Protein AF-A0A917Q6F0-F1 (afdb_monomer)

Mean predicted aligned error: 15.46 Å

Radius of gyration: 29.96 Å; Cα contacts (8 Å, |Δi|>4): 347; chains: 1; bounding box: 87×77×49 Å

Sequence (220 aa):
MAKLPSEWKVYQRKRGLNGLASRVWAAGRASGRSVLPFAVVGVLIGVGAVSFIDLISAKSPPFSPSLWFCEDRTHLGLVGKAAVIDGDTIRLCGLDTSVRLYGIDAPESGQPCRNAAGRSYRCGSEATATLSDLIGRTGRVSCERKDVDRYGRIVAVCRAGGLDINAEMVRQGWAVEYRRYSDGRYRDEEAAARDERRGLWAGSFVAPWDHRRGEVNVYR

Structure (mmCIF, N/CA/C/O backbone):
data_AF-A0A917Q6F0-F1
#
_entry.id   AF-A0A917Q6F0-F1
#
loop_
_atom_site.group_PDB
_atom_site.id
_atom_site.type_symbol
_atom_site.label_atom_id
_atom_site.label_alt_id
_atom_site.label_comp_id
_atom_site.label_asym_id
_atom_site.label_entity_id
_atom_site.label_seq_id
_atom_site.pdbx_PDB_ins_code
_atom_site.Cartn_x
_atom_site.Cartn_y
_atom_site.Cartn_z
_atom_site.occupancy
_atom_site.B_iso_or_equiv
_atom_site.auth_seq_id
_atom_site.auth_comp_id
_atom_site.auth_asym_id
_atom_site.auth_atom_id
_atom_site.pdbx_PDB_model_num
ATOM 1 N N . MET A 1 1 ? -19.694 23.855 -27.798 1.00 41.91 1 MET A N 1
ATOM 2 C CA . MET A 1 1 ? -19.778 24.851 -26.707 1.00 41.91 1 MET A CA 1
ATOM 3 C C . MET A 1 1 ? -20.621 24.264 -25.584 1.00 41.91 1 MET A C 1
ATOM 5 O O . MET A 1 1 ? -21.838 24.268 -25.687 1.00 41.91 1 MET A O 1
ATOM 9 N N . ALA A 1 2 ? -19.984 23.685 -24.565 1.00 36.81 2 ALA A N 1
ATOM 10 C CA . ALA A 1 2 ? -20.664 23.069 -23.426 1.00 36.81 2 ALA A CA 1
ATOM 11 C C . ALA A 1 2 ? -20.291 23.833 -22.146 1.00 36.81 2 ALA A C 1
ATOM 13 O O . ALA A 1 2 ? -19.113 24.064 -21.879 1.00 36.81 2 ALA A O 1
ATOM 14 N N . LYS A 1 3 ? -21.317 24.291 -21.420 1.00 35.47 3 LYS A N 1
ATOM 15 C CA . LYS A 1 3 ? -21.237 25.110 -20.203 1.00 35.47 3 LYS A CA 1
ATOM 16 C C . LYS A 1 3 ? -20.688 24.289 -19.029 1.00 35.47 3 LYS A C 1
ATOM 18 O O . LYS A 1 3 ? -21.161 23.187 -18.775 1.00 35.47 3 LYS A O 1
ATOM 23 N N . LEU A 1 4 ? -19.732 24.865 -18.301 1.00 45.28 4 LEU A N 1
ATOM 24 C CA . LEU A 1 4 ? -19.211 24.343 -17.033 1.00 45.28 4 LEU A CA 1
ATOM 25 C C . LEU A 1 4 ? -20.202 24.629 -15.877 1.00 45.28 4 LEU A C 1
ATOM 27 O O . LEU A 1 4 ? -20.768 25.727 -15.853 1.00 45.28 4 LEU A O 1
ATOM 31 N N . PRO A 1 5 ? -20.406 23.706 -14.913 1.00 47.53 5 PRO A N 1
ATOM 32 C CA . PRO A 1 5 ? -21.299 23.922 -13.770 1.00 47.53 5 PRO A CA 1
ATOM 33 C C . PRO A 1 5 ? -20.785 24.965 -12.762 1.00 47.53 5 PRO A C 1
ATOM 35 O O . PRO A 1 5 ? -19.591 25.087 -12.488 1.00 47.53 5 PRO A O 1
ATOM 38 N N . SER A 1 6 ? -21.731 25.707 -12.190 1.00 52.81 6 SER A N 1
ATOM 39 C CA . SER A 1 6 ? -21.616 26.989 -11.483 1.00 52.81 6 SER A CA 1
ATOM 40 C C . SER A 1 6 ? -21.208 26.939 -10.000 1.00 52.81 6 SER A C 1
ATOM 42 O O . SER A 1 6 ? -21.547 27.851 -9.248 1.00 52.81 6 SER A O 1
ATOM 44 N N . GLU A 1 7 ? -20.454 25.938 -9.546 1.00 47.91 7 GLU A N 1
ATOM 45 C CA . GLU A 1 7 ? -20.244 25.722 -8.095 1.00 47.91 7 GLU A CA 1
ATOM 46 C C . GLU A 1 7 ? -18.901 26.224 -7.530 1.00 47.91 7 GLU A C 1
ATOM 48 O O . GLU A 1 7 ? -18.547 25.975 -6.381 1.00 47.91 7 GLU A O 1
ATOM 53 N N . TRP A 1 8 ? -18.159 27.035 -8.286 1.00 37.19 8 TRP A N 1
ATOM 54 C CA . TRP A 1 8 ? -16.853 27.557 -7.849 1.00 37.19 8 TRP A CA 1
ATOM 55 C C . TRP A 1 8 ? -16.903 28.763 -6.893 1.00 37.19 8 TRP A C 1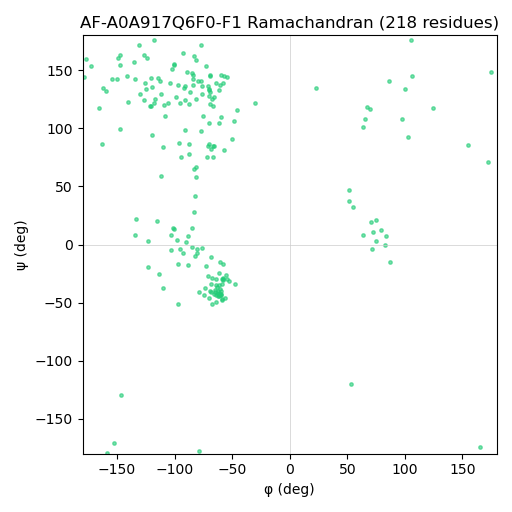
ATOM 57 O O . TRP A 1 8 ? -15.875 29.162 -6.345 1.00 37.19 8 TRP A O 1
ATOM 67 N N . LYS A 1 9 ? -18.079 29.355 -6.643 1.00 40.59 9 LYS A N 1
ATOM 68 C CA . LYS A 1 9 ? -18.195 30.598 -5.849 1.00 40.59 9 LYS A CA 1
ATOM 69 C C . LYS A 1 9 ? -18.251 30.405 -4.328 1.00 40.59 9 LYS A C 1
ATOM 71 O O . LYS A 1 9 ? -18.248 31.395 -3.601 1.00 40.59 9 LYS A O 1
ATOM 76 N N . VAL A 1 10 ? -18.231 29.168 -3.829 1.00 48.44 10 VAL A N 1
ATOM 77 C CA . VAL A 1 10 ? -18.266 28.887 -2.378 1.00 48.44 10 VAL A CA 1
ATOM 78 C C . VAL A 1 10 ? -16.863 28.638 -1.789 1.00 48.44 10 VAL A C 1
ATOM 80 O O . VAL A 1 10 ? -16.657 28.797 -0.588 1.00 48.44 10 VAL A O 1
ATOM 83 N N . TYR A 1 11 ? -15.850 28.365 -2.620 1.00 39.53 11 TYR A N 1
ATOM 84 C CA . TYR A 1 11 ? -14.522 27.940 -2.147 1.00 39.53 11 TYR A CA 1
ATOM 85 C C . TYR A 1 11 ? -13.576 29.079 -1.699 1.00 39.53 11 TYR A C 1
ATOM 87 O O . TYR A 1 11 ? -12.548 28.821 -1.079 1.00 39.53 11 TYR A O 1
ATOM 95 N N . GLN A 1 12 ? -13.901 30.354 -1.946 1.00 41.34 12 GLN A N 1
ATOM 96 C CA . GLN A 1 12 ? -12.974 31.471 -1.674 1.00 41.34 12 GLN A CA 1
ATOM 97 C C . GLN A 1 12 ? -13.268 32.301 -0.412 1.00 41.34 12 GLN A C 1
ATOM 99 O O . GLN A 1 12 ? -12.605 33.307 -0.179 1.00 41.34 12 GLN A O 1
ATOM 104 N N . ARG A 1 13 ? -14.205 31.895 0.457 1.00 39.12 13 ARG A N 1
ATOM 105 C CA . ARG A 1 13 ? -14.588 32.700 1.640 1.00 39.12 13 ARG A CA 1
ATOM 106 C C . ARG A 1 13 ? -13.983 32.238 2.982 1.00 39.12 13 ARG A C 1
ATOM 108 O O . ARG A 1 13 ? -14.441 32.678 4.029 1.00 39.12 13 ARG A O 1
ATOM 115 N N . LYS A 1 14 ? -12.964 31.364 2.991 1.00 44.62 14 LYS A N 1
ATOM 116 C CA . LYS A 1 14 ? -12.367 30.820 4.239 1.00 44.62 14 LYS A CA 1
ATOM 117 C C . LYS A 1 14 ? -10.832 30.815 4.328 1.00 44.62 14 LYS A C 1
ATOM 119 O O . LYS A 1 14 ? -10.271 30.100 5.150 1.00 44.62 14 LYS A O 1
ATOM 124 N N . ARG A 1 15 ? -10.129 31.650 3.557 1.00 41.78 15 ARG A N 1
ATOM 125 C CA . ARG A 1 15 ? -8.728 31.991 3.864 1.00 41.78 15 ARG A CA 1
ATOM 126 C C . ARG A 1 15 ? -8.604 33.490 4.088 1.00 41.78 15 ARG A C 1
ATOM 128 O O . ARG A 1 15 ? -8.449 34.255 3.144 1.00 41.78 15 ARG A O 1
ATOM 135 N N . GLY A 1 16 ? -8.691 33.889 5.355 1.00 40.09 16 GLY A N 1
ATOM 136 C CA . GLY A 1 16 ? -8.252 35.201 5.815 1.00 40.09 16 GLY A CA 1
ATOM 137 C C . GLY A 1 16 ? -6.735 35.309 5.689 1.00 40.09 16 GLY A C 1
ATOM 138 O O . GLY A 1 16 ? -6.013 35.044 6.642 1.00 40.09 16 GLY A O 1
ATOM 139 N N . LEU A 1 17 ? -6.262 35.672 4.500 1.00 44.91 17 LEU A N 1
ATOM 140 C CA . LEU A 1 17 ? -4.905 36.157 4.276 1.00 44.91 17 LEU A CA 1
ATOM 141 C C . LEU A 1 17 ? -5.016 37.640 3.939 1.00 44.91 17 LEU A C 1
ATOM 143 O O . LEU A 1 17 ? -5.088 38.042 2.780 1.00 44.91 17 LEU A O 1
ATOM 147 N N . ASN A 1 18 ? -5.095 38.445 4.996 1.00 35.44 18 ASN A N 1
ATOM 148 C CA . ASN A 1 18 ? -4.856 39.873 4.908 1.00 35.44 18 ASN A CA 1
ATOM 149 C C . ASN A 1 18 ? -3.364 40.101 4.662 1.00 35.44 18 ASN A C 1
ATOM 151 O O . ASN A 1 18 ? -2.540 39.611 5.425 1.00 35.44 18 ASN A O 1
ATOM 155 N N . GLY A 1 19 ? -3.074 40.886 3.624 1.00 34.34 19 GLY A N 1
ATOM 156 C CA . GLY A 1 19 ? -1.997 41.870 3.602 1.00 34.34 19 GLY A CA 1
ATOM 157 C C . GLY A 1 19 ? -0.565 41.352 3.691 1.00 34.34 19 GLY A C 1
ATOM 158 O O . GLY A 1 19 ? -0.090 41.022 4.768 1.00 34.34 19 GLY A O 1
ATOM 159 N N . LEU A 1 20 ? 0.151 41.439 2.566 1.00 38.34 20 LEU A N 1
ATOM 160 C CA . LEU A 1 20 ? 1.408 42.198 2.407 1.00 38.34 20 LEU A CA 1
ATOM 161 C C . LEU A 1 20 ? 2.231 41.592 1.266 1.00 38.34 20 LEU A C 1
ATOM 163 O O . LEU A 1 20 ? 3.128 40.781 1.466 1.00 38.34 20 LEU A O 1
ATOM 167 N N . ALA A 1 21 ? 1.940 42.027 0.044 1.00 34.75 21 ALA A N 1
ATOM 168 C CA . ALA A 1 21 ? 2.889 41.943 -1.054 1.00 34.75 21 ALA A CA 1
ATOM 169 C C . ALA A 1 21 ? 2.657 43.141 -1.967 1.00 34.75 21 ALA A C 1
ATOM 171 O O . ALA A 1 21 ? 1.737 43.144 -2.781 1.00 34.75 21 ALA A O 1
ATOM 172 N N . SER A 1 22 ? 3.481 44.175 -1.823 1.00 35.94 22 SER A N 1
ATOM 173 C CA . SER A 1 22 ? 3.634 45.166 -2.880 1.00 35.94 22 SER A CA 1
ATOM 174 C C . SER A 1 22 ? 4.913 45.977 -2.698 1.00 35.94 22 SER A C 1
ATOM 176 O O . SER A 1 22 ? 5.130 46.525 -1.620 1.00 35.94 22 SER A O 1
ATOM 178 N N . ARG A 1 23 ? 5.616 46.139 -3.831 1.00 43.19 23 ARG A N 1
ATOM 179 C CA . ARG A 1 23 ? 6.581 47.195 -4.211 1.00 43.19 23 ARG A CA 1
ATOM 180 C C . ARG A 1 23 ? 8.051 46.777 -4.121 1.00 43.19 23 ARG A C 1
ATOM 182 O O . ARG A 1 23 ? 8.624 46.698 -3.049 1.00 43.19 23 ARG A O 1
ATOM 189 N N . VAL A 1 24 ? 8.626 46.286 -5.224 1.00 39.81 24 VAL A N 1
ATOM 190 C CA . VAL A 1 24 ? 9.117 47.044 -6.404 1.00 39.81 24 VAL A CA 1
ATOM 191 C C . VAL A 1 24 ? 10.259 47.976 -6.000 1.00 39.81 24 VAL A C 1
ATOM 193 O O . VAL A 1 24 ? 10.036 49.049 -5.448 1.00 39.81 24 VAL A O 1
ATOM 196 N N . TRP A 1 25 ? 11.481 47.531 -6.295 1.00 31.72 25 TRP A N 1
ATOM 197 C CA . TRP A 1 25 ? 12.698 48.331 -6.232 1.00 31.72 25 TRP A CA 1
ATOM 198 C C . TRP A 1 25 ? 12.680 49.378 -7.350 1.00 31.72 25 TRP A C 1
ATOM 200 O O . TRP A 1 25 ? 12.608 49.035 -8.529 1.00 31.72 25 TRP A O 1
ATOM 210 N N . ALA A 1 26 ? 12.751 50.649 -6.960 1.00 36.28 26 ALA A N 1
ATOM 211 C CA . ALA A 1 26 ? 13.002 51.776 -7.843 1.00 36.28 26 ALA A CA 1
ATOM 212 C C . ALA A 1 26 ? 14.450 52.250 -7.663 1.00 36.28 26 ALA A C 1
ATOM 214 O O . ALA A 1 26 ? 14.982 52.294 -6.556 1.00 36.28 26 ALA A O 1
ATOM 215 N N . ALA A 1 27 ? 15.071 52.577 -8.790 1.00 40.00 27 ALA A N 1
ATOM 216 C CA . ALA A 1 27 ? 16.440 53.034 -8.926 1.00 40.00 27 ALA A CA 1
ATOM 217 C C . ALA A 1 27 ? 16.665 54.472 -8.420 1.00 40.00 27 ALA A C 1
ATOM 219 O O . ALA A 1 27 ? 15.793 55.326 -8.561 1.00 40.00 27 ALA A O 1
ATOM 220 N N . GLY A 1 28 ? 17.908 54.764 -8.013 1.00 33.16 28 GLY A N 1
ATOM 221 C CA . GLY A 1 28 ? 18.569 56.016 -8.390 1.00 33.16 28 GLY A CA 1
ATOM 222 C C . GLY A 1 28 ? 19.105 56.934 -7.281 1.00 33.16 28 GLY A C 1
ATOM 223 O O . GLY A 1 28 ? 18.340 57.638 -6.633 1.00 33.16 28 GLY A O 1
ATOM 224 N N . ARG A 1 29 ? 20.441 57.094 -7.329 1.00 41.78 29 ARG A N 1
ATOM 225 C CA . ARG A 1 29 ? 21.244 58.343 -7.278 1.00 41.78 29 ARG A CA 1
ATOM 226 C C . ARG A 1 29 ? 22.032 58.714 -6.001 1.00 41.78 29 ARG A C 1
ATOM 228 O O . ARG A 1 29 ? 21.542 58.597 -4.889 1.00 41.78 29 ARG A O 1
ATOM 235 N N . ALA A 1 30 ? 23.193 59.330 -6.298 1.00 37.31 30 ALA A N 1
ATOM 236 C CA . ALA A 1 30 ? 24.137 60.126 -5.488 1.00 37.31 30 ALA A CA 1
ATOM 237 C C . ALA A 1 30 ? 25.223 59.333 -4.722 1.00 37.31 30 ALA A C 1
ATOM 239 O O . ALA A 1 30 ? 24.933 58.286 -4.171 1.00 37.31 30 ALA A O 1
ATOM 240 N N . SER A 1 31 ? 26.494 59.740 -4.600 1.00 37.78 31 SER A N 1
ATOM 241 C CA . SER A 1 31 ? 27.338 60.807 -5.181 1.00 37.78 31 SER A CA 1
ATOM 242 C C . SER A 1 31 ? 28.715 60.761 -4.478 1.00 37.78 31 SER A C 1
ATOM 244 O O . SER A 1 31 ? 28.738 60.520 -3.277 1.00 37.78 31 SER A O 1
ATOM 246 N N . GLY A 1 32 ? 29.812 61.124 -5.164 1.00 36.56 32 GLY A N 1
ATOM 247 C CA . GLY A 1 32 ? 31.057 61.654 -4.554 1.00 36.56 32 GLY A CA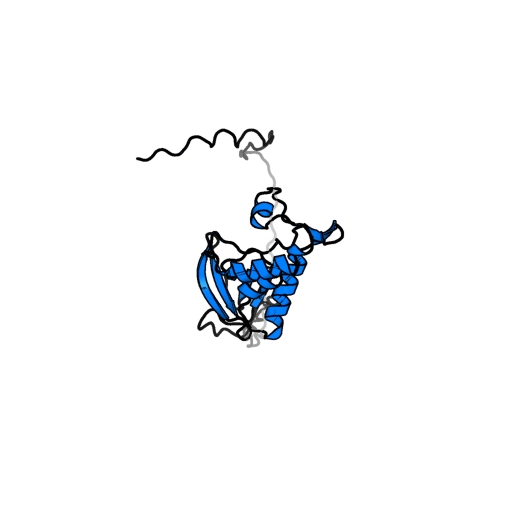 1
ATOM 248 C C . GLY A 1 32 ? 32.196 60.639 -4.327 1.00 36.56 32 GLY A C 1
ATOM 249 O O . GLY A 1 32 ? 32.037 59.713 -3.550 1.00 36.56 32 GLY A O 1
ATOM 250 N N . ARG A 1 33 ? 33.295 60.694 -5.111 1.00 47.66 33 ARG A N 1
ATOM 251 C CA . ARG A 1 33 ? 34.581 61.413 -4.843 1.00 47.66 33 ARG A CA 1
ATOM 252 C C . ARG A 1 33 ? 35.352 60.791 -3.649 1.00 47.66 33 ARG A C 1
ATOM 254 O O . ARG A 1 33 ? 34.831 60.804 -2.549 1.00 47.66 33 ARG A O 1
ATOM 261 N N . SER A 1 34 ? 36.576 60.250 -3.748 1.00 41.84 34 SER A N 1
ATOM 262 C CA . SER A 1 34 ? 37.826 60.883 -4.218 1.00 41.84 34 SER A CA 1
ATOM 263 C C . SER A 1 34 ? 39.026 59.896 -4.203 1.00 41.84 34 SER A C 1
ATOM 265 O O . SER A 1 34 ? 39.122 59.089 -3.290 1.00 41.84 34 SER A O 1
ATOM 267 N N . VAL A 1 35 ? 39.917 60.031 -5.201 1.00 45.75 35 VAL A N 1
ATOM 268 C CA . VAL A 1 35 ? 41.393 59.808 -5.302 1.00 45.75 35 VAL A CA 1
ATOM 269 C C . VAL A 1 35 ? 42.178 58.867 -4.352 1.00 45.75 35 VAL A C 1
ATOM 271 O O . VAL A 1 35 ? 42.148 59.034 -3.142 1.00 45.75 35 VAL A O 1
ATOM 274 N N . LEU A 1 36 ? 43.066 58.020 -4.910 1.00 49.31 36 LEU A N 1
ATOM 275 C CA . LEU A 1 36 ? 44.520 58.274 -5.107 1.00 49.31 36 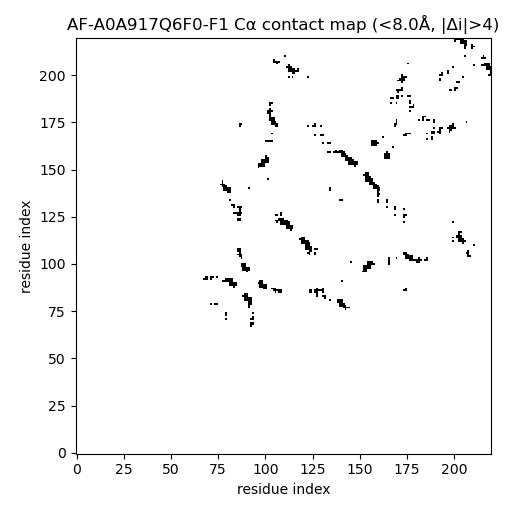LEU A CA 1
ATOM 276 C C . LEU A 1 36 ? 45.216 57.093 -5.853 1.00 49.31 36 LEU A C 1
ATOM 278 O O . LEU A 1 36 ? 44.649 56.001 -5.890 1.00 49.31 36 LEU A O 1
ATOM 282 N N . PRO A 1 37 ? 46.401 57.294 -6.478 1.00 53.00 37 PRO A N 1
ATOM 283 C CA . PRO A 1 37 ? 46.969 56.399 -7.492 1.00 53.00 37 PRO A CA 1
ATOM 284 C C . PRO A 1 37 ? 48.330 55.758 -7.115 1.00 53.00 37 PRO A C 1
ATOM 286 O O . PRO A 1 37 ? 48.949 56.119 -6.123 1.00 53.00 37 PRO A O 1
ATOM 289 N N . PHE A 1 38 ? 48.801 54.871 -8.002 1.00 38.19 38 PHE A N 1
ATOM 290 C CA . PHE A 1 38 ? 50.164 54.322 -8.151 1.00 38.19 38 PHE A CA 1
ATOM 291 C C . PHE A 1 38 ? 50.708 53.353 -7.086 1.00 38.19 38 PHE A C 1
ATOM 293 O O . PHE A 1 38 ? 51.062 53.748 -5.985 1.00 38.19 38 PHE A O 1
ATOM 300 N N . ALA A 1 39 ? 50.974 52.113 -7.515 1.00 45.31 39 ALA A N 1
ATOM 301 C CA . ALA A 1 39 ? 52.348 51.599 -7.592 1.00 45.31 39 ALA A CA 1
ATOM 302 C C . ALA A 1 39 ? 52.396 50.306 -8.429 1.00 45.31 39 ALA A C 1
ATOM 304 O O . ALA A 1 39 ? 51.789 49.294 -8.088 1.00 45.31 39 ALA A O 1
ATOM 305 N N . VAL A 1 40 ? 53.135 50.371 -9.535 1.00 50.28 40 VAL A N 1
ATOM 306 C CA . VAL A 1 40 ? 53.602 49.241 -10.346 1.00 50.28 40 VAL A CA 1
ATOM 307 C C . VAL A 1 40 ? 55.013 48.908 -9.873 1.00 50.28 40 VAL A C 1
ATOM 309 O O . VAL A 1 40 ? 55.870 49.777 -9.976 1.00 50.28 40 VAL A O 1
ATOM 312 N N . VAL A 1 41 ? 55.264 47.680 -9.414 1.00 46.00 41 VAL A N 1
ATOM 313 C CA . VAL A 1 41 ? 56.588 47.024 -9.315 1.00 46.00 41 VAL A CA 1
ATOM 314 C C . VAL A 1 41 ? 56.296 45.515 -9.244 1.00 46.00 41 VAL A C 1
ATOM 316 O O . VAL A 1 41 ? 55.424 45.123 -8.482 1.00 46.00 41 VAL A O 1
ATOM 319 N N . GLY A 1 42 ? 56.899 44.578 -9.968 1.00 40.59 42 GLY A N 1
ATOM 320 C CA . GLY A 1 42 ? 57.970 44.576 -10.951 1.00 40.59 42 GLY A CA 1
ATOM 321 C C . GLY A 1 42 ? 58.047 43.157 -11.544 1.00 40.59 42 GLY A C 1
ATOM 322 O O . GLY A 1 42 ? 57.618 42.185 -10.925 1.00 40.59 42 GLY A O 1
ATOM 323 N N . VAL A 1 43 ? 58.542 43.065 -12.775 1.00 47.94 43 VAL A N 1
ATOM 324 C CA . VAL A 1 43 ? 58.821 41.820 -13.511 1.00 47.94 43 VAL A CA 1
ATOM 325 C C . VAL A 1 43 ? 60.289 41.417 -13.278 1.00 47.94 43 VAL A C 1
ATOM 327 O O . VAL A 1 43 ? 61.094 42.280 -12.929 1.00 47.94 43 VAL A O 1
ATOM 330 N N . LEU A 1 44 ? 60.612 40.154 -13.612 1.00 44.91 44 LEU A N 1
ATOM 331 C CA . LEU A 1 44 ? 61.935 39.523 -13.842 1.00 44.91 44 LEU A CA 1
ATOM 332 C C . LEU A 1 44 ? 62.430 38.712 -12.614 1.00 44.91 44 LEU A C 1
ATOM 334 O O . LEU A 1 44 ? 62.334 39.193 -11.498 1.00 44.91 44 LEU A O 1
ATOM 338 N N . ILE A 1 45 ? 62.950 37.474 -12.680 1.00 49.56 45 ILE A N 1
ATOM 339 C CA . ILE A 1 45 ? 63.707 36.715 -13.697 1.00 49.56 45 ILE A CA 1
ATOM 340 C C . ILE A 1 45 ? 63.465 35.203 -13.452 1.00 49.56 45 ILE A C 1
ATOM 342 O O . ILE A 1 45 ? 63.397 34.773 -12.303 1.00 49.56 45 ILE A O 1
ATOM 346 N N . GLY A 1 46 ? 63.350 34.391 -14.510 1.00 42.84 46 GLY A N 1
ATOM 347 C CA . GLY A 1 46 ? 63.226 32.930 -14.409 1.00 42.84 46 GLY A CA 1
ATOM 348 C C . GLY A 1 46 ? 64.551 32.175 -14.248 1.00 42.84 46 GLY A C 1
ATOM 349 O O . GLY A 1 46 ? 65.597 32.684 -14.628 1.00 42.84 46 GLY A O 1
ATOM 350 N N . VAL A 1 47 ? 64.481 30.922 -13.784 1.00 50.47 47 VAL A N 1
AT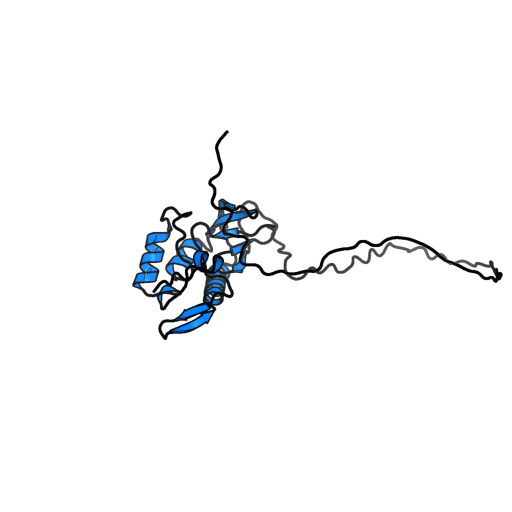OM 351 C CA . VAL A 1 47 ? 65.383 29.828 -14.191 1.00 50.47 47 VAL A CA 1
ATOM 352 C C . VAL A 1 47 ? 64.615 28.507 -14.087 1.00 50.47 47 VAL A C 1
ATOM 354 O O . VAL A 1 47 ? 63.756 28.342 -13.224 1.00 50.47 47 VAL A O 1
ATOM 357 N N . GLY A 1 48 ? 64.876 27.608 -15.031 1.00 42.03 48 GLY A N 1
ATOM 358 C CA . GLY A 1 48 ? 64.076 26.429 -15.316 1.00 42.03 48 GLY A CA 1
ATOM 359 C C . GLY A 1 48 ? 64.105 25.335 -14.253 1.00 42.03 48 GLY A C 1
ATOM 360 O O . GLY A 1 48 ? 65.137 25.028 -13.669 1.00 42.03 48 GLY A O 1
ATOM 361 N N . ALA A 1 49 ? 62.959 24.681 -14.118 1.00 51.47 49 ALA A N 1
ATOM 362 C CA . ALA A 1 49 ? 62.819 23.246 -14.338 1.00 51.47 49 ALA A CA 1
ATOM 363 C C . ALA A 1 49 ? 61.320 22.971 -14.493 1.00 51.47 49 ALA A C 1
ATOM 365 O O . ALA A 1 49 ? 60.614 22.693 -13.527 1.00 51.47 49 ALA A O 1
ATOM 366 N N . VAL A 1 50 ? 60.808 23.107 -15.719 1.00 48.34 50 VAL A N 1
ATOM 367 C CA . VAL A 1 50 ? 59.514 22.517 -16.076 1.00 48.34 50 VAL A CA 1
ATOM 368 C C . VAL A 1 50 ? 59.714 21.006 -16.113 1.00 48.34 50 VAL A C 1
ATOM 370 O O . VAL A 1 50 ? 60.071 20.427 -17.137 1.00 48.34 50 VAL A O 1
ATOM 373 N N . SER A 1 51 ? 59.564 20.375 -14.951 1.00 46.47 51 SER A N 1
ATOM 374 C CA . SER A 1 51 ? 59.399 18.932 -14.865 1.00 46.47 51 SER A CA 1
ATOM 375 C C . SER A 1 51 ? 58.125 18.586 -15.619 1.00 46.47 51 SER A C 1
ATOM 377 O O . SER A 1 51 ? 57.015 18.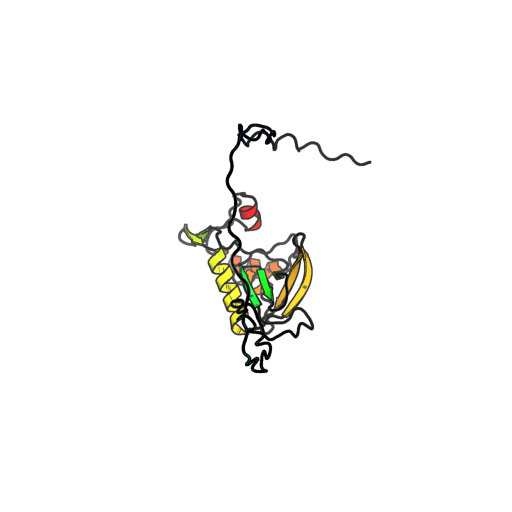838 -15.158 1.00 46.47 51 SER A O 1
ATOM 379 N N . PHE A 1 52 ? 58.310 18.040 -16.816 1.00 51.06 52 PHE A N 1
ATOM 380 C CA . PHE A 1 52 ? 57.309 17.246 -17.500 1.00 51.06 52 PHE A CA 1
ATOM 381 C C . PHE A 1 52 ? 56.783 16.210 -16.508 1.00 51.06 52 PHE A C 1
ATOM 383 O O . PHE A 1 52 ? 57.516 15.299 -16.140 1.00 51.06 52 PHE A O 1
ATOM 390 N N . ILE A 1 53 ? 55.564 16.429 -16.023 1.00 50.81 53 ILE A N 1
ATOM 391 C CA . ILE A 1 53 ? 54.478 15.482 -15.738 1.00 50.81 53 ILE A CA 1
ATOM 392 C C . ILE A 1 53 ? 53.415 16.326 -15.013 1.00 50.81 53 ILE A C 1
ATOM 394 O O . ILE A 1 53 ? 53.153 16.171 -13.829 1.00 50.81 53 ILE A O 1
ATOM 398 N N . ASP A 1 54 ? 52.749 17.214 -15.750 1.00 41.62 54 ASP A N 1
ATOM 399 C CA . ASP A 1 54 ? 51.330 17.450 -15.478 1.00 41.62 54 ASP A CA 1
ATOM 400 C C . ASP A 1 54 ? 50.572 16.342 -16.216 1.00 41.62 54 ASP A C 1
ATOM 402 O O . ASP A 1 54 ? 49.848 16.561 -17.189 1.00 41.62 54 ASP A O 1
ATOM 406 N N . LEU A 1 55 ? 50.798 15.094 -15.775 1.00 43.94 55 LEU A N 1
ATOM 407 C CA . LEU A 1 55 ? 49.807 14.052 -15.975 1.00 43.94 55 LEU A CA 1
ATOM 408 C C . LEU A 1 55 ? 48.598 14.596 -15.244 1.00 43.94 55 LEU A C 1
ATOM 410 O O . LEU A 1 55 ? 48.621 14.740 -14.022 1.00 43.94 55 LEU A O 1
ATOM 414 N N . ILE A 1 56 ? 47.603 14.971 -16.035 1.00 53.44 56 ILE A N 1
ATOM 415 C CA . ILE A 1 56 ? 46.282 15.389 -15.616 1.00 53.44 56 ILE A CA 1
ATOM 416 C C . ILE A 1 56 ? 45.803 14.310 -14.649 1.00 53.44 56 ILE A C 1
ATOM 418 O O . ILE A 1 56 ? 45.223 13.298 -15.039 1.00 53.44 56 ILE A O 1
ATOM 422 N N . SER A 1 57 ? 46.093 14.507 -13.363 1.00 47.09 57 SER A N 1
ATOM 423 C CA . SER A 1 57 ? 45.401 13.863 -12.276 1.00 47.09 57 SER A CA 1
ATOM 424 C C . SER A 1 57 ? 44.034 14.504 -12.355 1.00 47.09 57 SER A C 1
ATOM 426 O O . SER A 1 57 ? 43.734 15.497 -11.691 1.00 47.09 57 SER A O 1
ATOM 428 N N . ALA A 1 58 ? 43.218 13.967 -13.262 1.00 54.47 58 ALA A N 1
ATOM 429 C CA . ALA A 1 58 ? 41.789 13.966 -13.121 1.00 54.47 58 ALA A CA 1
ATOM 430 C C . ALA A 1 58 ? 41.560 13.261 -11.789 1.00 54.47 58 ALA A C 1
ATOM 432 O O . ALA A 1 58 ? 41.338 12.057 -11.709 1.00 54.47 58 ALA A O 1
ATOM 433 N N . LYS A 1 59 ? 41.717 14.040 -10.718 1.00 43.66 59 LYS A N 1
ATOM 434 C CA . LYS A 1 59 ? 41.252 13.769 -9.382 1.00 43.66 59 LYS A CA 1
ATOM 435 C C . LYS A 1 59 ? 39.751 13.820 -9.551 1.00 43.66 59 LYS A C 1
ATOM 437 O O . LYS A 1 59 ? 39.112 14.833 -9.286 1.00 43.66 59 LYS A O 1
ATOM 442 N N . SER A 1 60 ? 39.223 12.756 -10.151 1.00 56.78 60 SER A N 1
ATOM 443 C CA . SER A 1 60 ? 37.812 12.465 -10.187 1.00 56.78 60 SER A CA 1
ATOM 444 C C . SER A 1 60 ? 37.359 12.688 -8.754 1.00 56.78 60 SER A C 1
ATOM 446 O O . SER A 1 60 ? 37.902 12.033 -7.853 1.00 56.78 60 SER A O 1
ATOM 448 N N . PRO A 1 61 ? 36.486 13.679 -8.496 1.00 51.06 61 PRO A N 1
ATOM 449 C CA . PRO A 1 61 ? 35.965 13.839 -7.157 1.00 51.06 61 PRO A CA 1
ATOM 450 C C . PRO A 1 61 ? 35.355 12.489 -6.769 1.00 51.06 61 PRO A C 1
ATOM 452 O O . PRO A 1 61 ? 34.808 11.809 -7.647 1.00 51.06 61 PRO A O 1
ATOM 455 N N . PRO A 1 62 ? 35.442 12.061 -5.500 1.00 48.12 62 PRO A N 1
ATOM 456 C CA . PRO A 1 62 ? 34.638 10.947 -5.043 1.00 48.12 62 PRO A CA 1
ATOM 457 C C . PRO A 1 62 ? 33.184 11.415 -5.106 1.00 48.12 62 PRO A C 1
ATOM 459 O O . PRO A 1 62 ? 32.627 11.925 -4.137 1.00 48.12 62 PRO A O 1
ATOM 462 N N . PHE A 1 63 ? 32.569 11.303 -6.281 1.00 49.38 63 PHE A N 1
ATOM 463 C CA . PHE A 1 63 ? 31.132 11.358 -6.421 1.00 49.38 63 PHE A CA 1
ATOM 464 C C . PHE A 1 63 ? 30.657 10.045 -5.813 1.00 49.38 63 PHE A C 1
ATOM 466 O O . PHE A 1 63 ? 30.548 9.022 -6.477 1.00 49.38 63 PHE A O 1
ATOM 473 N N . SER A 1 64 ? 30.508 10.063 -4.494 1.00 56.34 64 SER A N 1
ATOM 474 C CA . SER A 1 64 ? 29.817 9.037 -3.742 1.00 56.34 64 SER A CA 1
ATOM 475 C C . SER A 1 64 ? 28.396 9.553 -3.554 1.00 56.34 64 SER A C 1
ATOM 477 O O . SER A 1 64 ? 28.132 10.258 -2.577 1.00 56.34 64 SER A O 1
ATOM 479 N N . PRO A 1 65 ? 27.468 9.311 -4.502 1.00 48.69 65 PRO A N 1
ATOM 480 C CA . PRO A 1 65 ? 26.072 9.481 -4.193 1.00 48.69 65 PRO A CA 1
ATOM 481 C C . PRO A 1 65 ? 25.704 8.270 -3.348 1.00 48.69 65 PRO A C 1
ATOM 483 O O . PRO A 1 65 ? 25.703 7.120 -3.787 1.00 48.69 65 PRO A O 1
ATOM 486 N N . SER A 1 66 ? 25.460 8.564 -2.085 1.00 58.12 66 SER A N 1
ATOM 487 C CA . SER A 1 66 ? 24.766 7.710 -1.144 1.00 58.12 66 SER A CA 1
ATOM 488 C C . SER A 1 66 ? 23.723 6.806 -1.826 1.00 58.12 66 SER A C 1
ATOM 490 O O . SER A 1 66 ? 22.775 7.270 -2.448 1.00 58.12 66 SER A O 1
ATOM 492 N N . LEU A 1 67 ? 23.899 5.495 -1.653 1.00 48.06 67 LEU A N 1
ATOM 493 C CA . LEU A 1 67 ? 22.839 4.492 -1.473 1.00 48.06 67 LEU A CA 1
ATOM 494 C C . LEU A 1 67 ? 21.820 4.220 -2.603 1.00 48.06 67 LEU A C 1
ATOM 496 O O . LEU A 1 67 ? 20.908 3.431 -2.372 1.00 48.06 67 LEU A O 1
ATOM 500 N N . TRP A 1 68 ? 21.969 4.763 -3.814 1.00 52.69 68 TRP A N 1
ATOM 501 C CA . TRP A 1 68 ? 21.017 4.496 -4.917 1.00 52.69 68 TRP A CA 1
ATOM 502 C C . TRP A 1 68 ? 21.630 3.912 -6.193 1.00 52.69 68 TRP A C 1
ATOM 504 O O . TRP A 1 68 ? 20.911 3.669 -7.161 1.00 52.69 68 TRP A O 1
ATOM 514 N N . PHE A 1 69 ? 22.932 3.622 -6.206 1.00 51.69 69 PHE A N 1
ATOM 515 C CA . PHE A 1 69 ? 23.508 2.798 -7.265 1.00 51.69 69 PHE A CA 1
ATOM 516 C C . PHE A 1 69 ? 23.171 1.329 -7.002 1.00 51.69 69 PHE A C 1
ATOM 518 O O . PHE A 1 69 ? 23.852 0.653 -6.234 1.00 51.69 69 PHE A O 1
ATOM 525 N N . CYS A 1 70 ? 22.125 0.810 -7.648 1.00 63.91 70 CYS A N 1
ATOM 526 C CA . CYS A 1 70 ? 22.126 -0.616 -7.946 1.00 63.91 70 CYS A CA 1
ATOM 527 C C . CYS A 1 70 ? 22.953 -0.846 -9.198 1.00 63.91 70 CYS A C 1
ATOM 529 O O . CYS A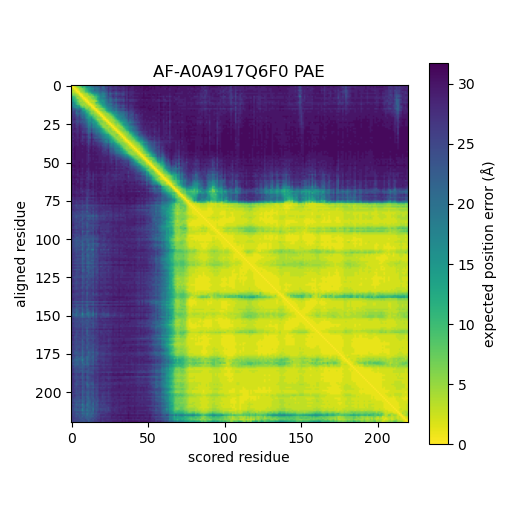 1 70 ? 22.660 -0.302 -10.257 1.00 63.91 70 CYS A O 1
ATOM 531 N N . GLU A 1 71 ? 23.941 -1.722 -9.064 1.00 60.62 71 GLU A N 1
ATOM 532 C CA . GLU A 1 71 ? 24.751 -2.250 -10.164 1.00 60.62 71 GLU A CA 1
ATOM 533 C C . GLU A 1 71 ? 23.900 -2.964 -11.242 1.00 60.62 71 GLU A C 1
ATOM 535 O O . GLU A 1 71 ? 24.348 -3.195 -12.361 1.00 60.62 71 GLU A O 1
ATOM 540 N N . ASP A 1 72 ? 22.654 -3.325 -10.920 1.00 55.09 72 ASP A N 1
ATOM 541 C CA . ASP A 1 72 ? 21.762 -4.096 -11.783 1.00 55.09 72 ASP A CA 1
ATOM 542 C C . ASP A 1 72 ? 20.973 -3.175 -12.731 1.00 55.09 72 ASP A C 1
ATOM 544 O O . ASP A 1 72 ? 19.860 -2.755 -12.426 1.00 55.09 72 ASP A O 1
ATOM 548 N N . ARG A 1 73 ? 21.562 -2.840 -13.888 1.00 56.09 73 ARG A N 1
ATOM 549 C CA . ARG A 1 73 ? 20.901 -2.082 -14.976 1.00 56.09 73 ARG A CA 1
ATOM 550 C C . ARG A 1 73 ? 20.089 -2.954 -15.943 1.00 56.09 73 ARG A C 1
ATOM 552 O O . ARG A 1 73 ? 19.705 -2.491 -17.018 1.00 56.09 73 ARG A O 1
ATOM 559 N N . THR A 1 74 ? 19.801 -4.207 -15.598 1.00 55.47 74 THR A N 1
ATOM 560 C CA . THR A 1 74 ? 19.077 -5.137 -16.480 1.00 55.47 74 THR A CA 1
ATOM 561 C C . THR A 1 74 ? 17.558 -4.907 -16.420 1.00 55.47 74 THR A C 1
ATOM 563 O O . THR A 1 74 ? 16.793 -5.750 -15.965 1.00 55.47 74 THR A O 1
ATOM 566 N N . HIS A 1 75 ? 17.094 -3.749 -16.899 1.00 58.88 75 HIS A N 1
ATOM 567 C CA . HIS A 1 75 ? 15.674 -3.366 -16.977 1.00 58.88 75 HIS A CA 1
ATOM 568 C C . HIS A 1 75 ? 14.940 -3.927 -18.202 1.00 58.88 75 HIS A C 1
ATOM 570 O O . HIS A 1 75 ? 14.140 -3.235 -18.837 1.00 58.88 75 HIS A O 1
ATOM 576 N N . LEU A 1 76 ? 15.178 -5.188 -18.561 1.00 59.81 76 LEU A N 1
ATOM 577 C CA . LEU A 1 76 ? 14.306 -5.882 -19.512 1.00 59.81 76 LEU A CA 1
ATOM 578 C C . LEU A 1 76 ? 12.968 -6.179 -18.808 1.00 59.81 76 LEU A C 1
ATOM 580 O O . LEU A 1 76 ? 12.709 -7.287 -18.355 1.00 59.81 76 LEU A O 1
ATOM 584 N N . GLY A 1 77 ? 12.145 -5.139 -18.650 1.00 74.69 77 GLY A N 1
ATOM 585 C CA . GLY A 1 77 ? 10.888 -5.158 -17.902 1.00 74.69 77 GLY A CA 1
ATOM 586 C C . GLY A 1 77 ? 10.955 -4.463 -16.537 1.00 74.69 77 GLY A C 1
ATOM 587 O O . GLY A 1 77 ? 11.998 -3.995 -16.082 1.00 74.69 77 GLY A O 1
ATOM 588 N N . LEU A 1 78 ? 9.803 -4.380 -15.864 1.00 91.81 78 LEU A N 1
ATOM 589 C CA . LEU A 1 78 ? 9.681 -3.815 -14.514 1.00 91.81 78 LEU A CA 1
ATOM 590 C C . LEU A 1 78 ? 10.072 -4.858 -13.457 1.00 91.81 78 LEU A C 1
ATOM 592 O O . LEU A 1 78 ? 9.267 -5.223 -12.602 1.00 91.81 78 LEU A O 1
ATOM 596 N N . VAL A 1 79 ? 11.299 -5.367 -13.548 1.00 92.88 79 VAL A N 1
ATOM 597 C CA . VAL A 1 79 ? 11.831 -6.408 -12.663 1.00 92.88 79 VAL A CA 1
ATOM 598 C C . VAL A 1 79 ? 13.121 -5.920 -12.019 1.00 92.88 79 VAL A C 1
ATOM 600 O O . VAL A 1 79 ? 13.990 -5.396 -12.708 1.00 92.88 79 VAL A O 1
ATOM 603 N N . GLY A 1 80 ? 13.280 -6.104 -10.709 1.00 92.44 80 GLY A N 1
ATOM 604 C CA . GLY A 1 80 ? 14.517 -5.724 -10.026 1.00 92.44 80 GLY A CA 1
ATOM 605 C C . GLY A 1 80 ? 14.402 -5.665 -8.510 1.00 92.44 80 GLY A C 1
ATOM 606 O O . GLY A 1 80 ? 13.377 -6.021 -7.929 1.00 92.44 80 GLY A O 1
ATOM 607 N N . LYS A 1 81 ? 15.475 -5.203 -7.859 1.00 93.44 81 LYS A N 1
ATOM 608 C CA . LYS A 1 81 ? 15.437 -4.840 -6.436 1.00 93.44 81 LYS A CA 1
ATOM 609 C C . LYS A 1 81 ? 14.481 -3.665 -6.244 1.00 93.44 81 LYS A C 1
ATOM 611 O O . LYS A 1 81 ? 14.492 -2.731 -7.047 1.00 93.44 81 LYS A O 1
ATOM 616 N N . ALA A 1 82 ? 13.684 -3.705 -5.183 1.00 93.75 82 ALA A N 1
ATOM 617 C CA . ALA A 1 82 ? 12.72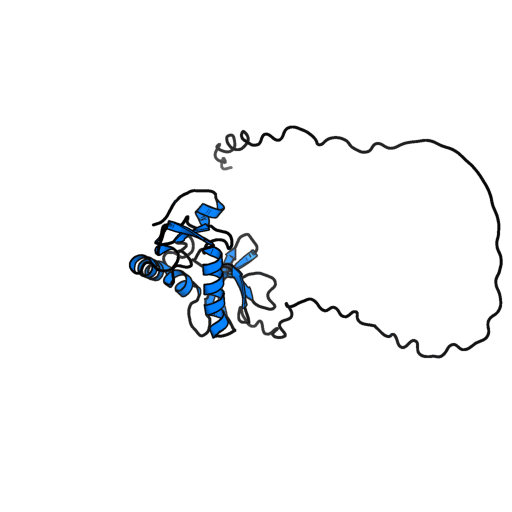4 -2.659 -4.862 1.00 93.75 82 ALA A CA 1
ATOM 618 C C . ALA A 1 82 ? 13.033 -2.049 -3.493 1.00 93.75 82 ALA A C 1
ATOM 620 O O . ALA A 1 82 ? 13.283 -2.775 -2.533 1.00 93.75 82 ALA A O 1
ATOM 621 N N . ALA A 1 83 ? 12.984 -0.724 -3.410 1.00 93.25 83 ALA A N 1
ATOM 622 C CA . ALA A 1 83 ? 12.908 0.008 -2.154 1.00 93.25 83 ALA A CA 1
ATOM 623 C C . ALA A 1 83 ? 11.443 0.354 -1.867 1.00 93.25 83 ALA A C 1
ATOM 625 O O . ALA A 1 83 ? 10.720 0.775 -2.772 1.00 93.25 83 ALA A O 1
ATOM 626 N N . VAL A 1 84 ? 11.008 0.197 -0.621 1.00 95.69 84 VAL A N 1
ATOM 627 C CA . VAL A 1 84 ? 9.656 0.578 -0.194 1.00 95.69 84 VAL A CA 1
ATOM 628 C C . VAL A 1 84 ? 9.644 2.052 0.197 1.00 95.69 84 VAL A C 1
ATOM 630 O O . VAL A 1 84 ? 10.524 2.502 0.929 1.00 95.69 84 VAL A O 1
ATOM 633 N N . ILE A 1 85 ? 8.673 2.807 -0.321 1.00 94.69 85 ILE A N 1
ATOM 634 C CA . ILE A 1 85 ? 8.474 4.225 0.009 1.00 94.69 85 ILE A CA 1
ATOM 635 C C . ILE A 1 85 ? 7.400 4.351 1.097 1.00 94.69 85 ILE A C 1
ATOM 637 O O . ILE A 1 85 ? 7.628 4.993 2.121 1.00 94.69 85 ILE A O 1
ATOM 641 N N . ASP A 1 86 ? 6.252 3.714 0.881 1.00 95.00 86 ASP A N 1
ATOM 642 C CA . ASP A 1 86 ? 5.106 3.653 1.793 1.00 95.00 86 ASP A CA 1
ATOM 643 C C . ASP A 1 86 ? 4.319 2.348 1.545 1.00 95.00 86 ASP A C 1
ATOM 645 O O . ASP A 1 86 ? 4.798 1.473 0.829 1.00 95.00 86 ASP A O 1
ATOM 649 N N . GLY A 1 87 ? 3.138 2.184 2.148 1.00 96.62 87 GLY A N 1
ATOM 650 C CA . GLY A 1 87 ? 2.362 0.939 2.096 1.00 96.62 87 GLY A CA 1
ATOM 651 C C . GLY A 1 87 ? 1.770 0.555 0.729 1.00 96.62 87 GLY A C 1
ATOM 652 O O . GLY A 1 87 ? 1.282 -0.564 0.596 1.00 96.62 87 GLY A O 1
ATOM 653 N N . ASP A 1 88 ? 1.790 1.428 -0.284 1.00 97.12 88 ASP A N 1
ATOM 654 C CA . ASP A 1 88 ? 1.337 1.096 -1.647 1.00 97.12 88 ASP A CA 1
ATOM 655 C C . ASP A 1 88 ? 2.297 1.574 -2.749 1.00 97.12 88 ASP A C 1
ATOM 657 O O . ASP A 1 88 ? 1.981 1.456 -3.935 1.00 97.12 88 ASP A O 1
ATOM 661 N N . THR A 1 89 ? 3.479 2.077 -2.391 1.00 97.25 89 THR A N 1
ATOM 662 C CA . THR A 1 89 ? 4.444 2.638 -3.338 1.00 97.25 89 THR A CA 1
ATOM 663 C C . THR A 1 89 ? 5.842 2.056 -3.138 1.00 97.25 89 THR A C 1
ATOM 665 O O . THR A 1 89 ? 6.427 2.090 -2.053 1.00 97.25 89 THR A O 1
ATOM 668 N N . ILE A 1 90 ? 6.435 1.588 -4.237 1.00 96.81 90 ILE A N 1
ATOM 669 C CA . ILE A 1 90 ? 7.812 1.087 -4.298 1.00 96.81 90 ILE A CA 1
ATOM 670 C C . ILE A 1 90 ? 8.625 1.843 -5.351 1.00 96.81 90 ILE A C 1
ATOM 672 O O . ILE A 1 90 ? 8.087 2.449 -6.277 1.00 96.81 90 ILE A O 1
ATOM 676 N N . ARG A 1 91 ? 9.950 1.779 -5.252 1.00 94.62 91 ARG A N 1
ATOM 677 C CA . ARG A 1 91 ? 10.878 2.229 -6.292 1.00 94.62 91 ARG A CA 1
ATOM 678 C C . ARG A 1 91 ? 11.749 1.066 -6.728 1.00 94.62 91 ARG A C 1
ATOM 680 O O . ARG A 1 91 ? 12.489 0.512 -5.920 1.00 94.62 91 ARG A O 1
ATOM 687 N N . LEU A 1 92 ? 11.659 0.711 -8.007 1.00 93.56 92 LEU A N 1
ATOM 688 C CA . LEU A 1 92 ? 12.561 -0.265 -8.605 1.00 93.56 92 LEU A CA 1
ATOM 689 C C . LEU A 1 92 ? 13.913 0.391 -8.852 1.00 93.56 92 LEU A C 1
ATOM 691 O O . LEU A 1 92 ? 13.995 1.530 -9.307 1.00 93.56 92 LEU A O 1
ATOM 695 N N . CYS A 1 93 ? 14.977 -0.322 -8.527 1.00 89.94 93 CYS A N 1
ATOM 696 C CA . CYS A 1 93 ? 16.309 0.231 -8.648 1.00 89.94 93 CYS A CA 1
ATOM 697 C C . CYS A 1 93 ? 16.699 0.426 -10.109 1.00 89.94 93 CYS A C 1
ATOM 699 O O . CYS A 1 93 ? 16.531 -0.515 -10.867 1.00 89.94 93 CYS A O 1
ATOM 701 N N . GLY A 1 94 ? 17.207 1.610 -10.464 1.00 85.88 94 GLY A N 1
ATOM 702 C CA . GLY A 1 94 ? 17.509 2.021 -11.843 1.00 85.88 94 GLY A CA 1
ATOM 703 C C . GLY A 1 94 ? 16.301 2.548 -12.638 1.00 85.88 94 GLY A C 1
ATOM 704 O O . GLY A 1 94 ? 16.456 2.974 -13.780 1.00 85.88 94 GLY A O 1
ATOM 705 N N . LEU A 1 95 ? 15.111 2.586 -12.023 1.00 88.75 95 LEU A N 1
ATOM 706 C CA . LEU A 1 95 ? 13.935 3.268 -12.558 1.00 88.75 95 LEU A CA 1
ATOM 707 C C . LEU A 1 95 ? 13.777 4.652 -11.907 1.00 88.75 95 LEU A C 1
ATOM 709 O O . LEU A 1 95 ? 13.695 4.764 -10.683 1.00 88.75 95 LEU A O 1
ATOM 713 N N . ASP A 1 96 ? 13.656 5.697 -12.728 1.00 88.75 96 ASP A N 1
ATOM 714 C CA . ASP A 1 96 ? 13.543 7.084 -12.244 1.00 88.75 96 ASP A CA 1
ATOM 715 C C . ASP A 1 96 ? 12.193 7.392 -11.573 1.00 88.75 96 ASP A C 1
ATOM 717 O O . ASP A 1 96 ? 12.090 8.259 -10.703 1.00 88.75 96 ASP A O 1
ATOM 721 N N . THR A 1 97 ? 11.137 6.670 -11.955 1.00 93.00 97 THR A N 1
ATOM 722 C CA . THR A 1 97 ? 9.786 6.839 -11.404 1.00 93.00 97 THR A CA 1
ATOM 723 C C . THR A 1 97 ? 9.455 5.770 -10.362 1.00 93.00 97 THR A C 1
ATOM 725 O O . THR A 1 97 ? 10.010 4.670 -10.368 1.00 93.00 97 THR A O 1
ATOM 728 N N . SER A 1 98 ? 8.538 6.084 -9.446 1.00 95.69 98 SER A N 1
ATOM 729 C CA . SER A 1 98 ? 8.000 5.089 -8.519 1.00 95.69 98 SER A CA 1
ATOM 730 C C . SER A 1 98 ? 6.889 4.261 -9.165 1.00 95.69 98 SER A C 1
ATOM 732 O O . SER A 1 98 ? 6.255 4.648 -10.152 1.00 95.69 98 SER A O 1
ATOM 734 N N . VAL A 1 99 ? 6.666 3.090 -8.583 1.00 97.44 99 VAL A N 1
ATOM 735 C CA . VAL A 1 99 ? 5.596 2.167 -8.929 1.00 97.44 99 VAL A CA 1
ATOM 736 C C . VAL A 1 99 ? 4.589 2.175 -7.787 1.00 97.44 99 VAL A C 1
ATOM 738 O O . VAL A 1 99 ? 4.931 1.838 -6.657 1.00 97.44 99 VAL A O 1
ATOM 741 N N . ARG A 1 100 ? 3.351 2.554 -8.086 1.00 97.62 100 ARG A N 1
ATOM 742 C CA . ARG A 1 100 ? 2.209 2.403 -7.191 1.00 97.62 100 ARG A CA 1
ATOM 743 C C . ARG A 1 100 ? 1.535 1.060 -7.443 1.00 97.62 100 ARG A C 1
ATOM 745 O O . ARG A 1 100 ? 1.310 0.671 -8.594 1.00 97.62 100 ARG A O 1
ATOM 752 N N . LEU A 1 101 ? 1.188 0.370 -6.369 1.00 98.12 101 LEU A N 1
ATOM 753 C CA . LEU A 1 101 ? 0.467 -0.888 -6.421 1.00 98.12 101 LEU A CA 1
ATOM 754 C C . LEU A 1 101 ? -0.951 -0.641 -6.955 1.00 98.12 101 LEU A C 1
ATOM 756 O O . LEU A 1 101 ? -1.735 0.142 -6.426 1.00 98.12 101 LEU A O 1
ATOM 760 N N . TYR A 1 102 ? -1.259 -1.281 -8.078 1.00 98.06 102 TYR A N 1
ATOM 761 C CA . TYR A 1 102 ? -2.551 -1.217 -8.742 1.00 98.06 102 TYR A CA 1
ATOM 762 C C . TYR A 1 102 ? -3.675 -1.741 -7.846 1.00 98.06 102 TYR A C 1
ATOM 764 O O . TYR A 1 102 ? -3.539 -2.797 -7.232 1.00 98.06 102 TYR A O 1
ATOM 772 N N . GLY A 1 103 ? -4.806 -1.031 -7.856 1.00 96.62 103 GLY A N 1
ATOM 773 C CA . GLY A 1 103 ? -6.082 -1.500 -7.312 1.00 96.62 103 GLY A CA 1
ATOM 774 C C . GLY A 1 103 ? -6.201 -1.505 -5.787 1.00 96.62 103 GLY A C 1
ATOM 775 O O . GLY A 1 103 ? -7.244 -1.907 -5.277 1.00 96.62 103 GLY A O 1
ATOM 776 N N . ILE A 1 104 ? -5.185 -1.035 -5.066 1.00 98.06 104 ILE A N 1
ATOM 777 C CA . ILE A 1 104 ? -5.183 -0.970 -3.603 1.00 98.06 104 ILE A CA 1
ATOM 778 C C . ILE A 1 104 ? -4.846 0.446 -3.139 1.00 98.06 104 ILE A C 1
ATOM 780 O O . ILE A 1 104 ? -4.334 1.261 -3.909 1.00 98.06 104 ILE A O 1
ATOM 784 N N . ASP A 1 105 ? -5.149 0.740 -1.882 1.00 97.06 105 ASP A N 1
ATOM 785 C CA . ASP A 1 105 ? -4.766 1.990 -1.236 1.00 97.06 105 ASP A CA 1
ATOM 786 C C . ASP A 1 105 ? -4.337 1.699 0.203 1.00 97.06 105 ASP A C 1
ATOM 788 O O . ASP A 1 105 ? -5.099 1.119 0.977 1.00 97.06 105 ASP A O 1
ATOM 792 N N . ALA A 1 106 ? -3.112 2.070 0.564 1.00 97.75 106 ALA A N 1
ATOM 793 C CA . ALA A 1 106 ? -2.589 1.874 1.913 1.00 97.75 106 ALA A CA 1
ATOM 794 C C . ALA A 1 106 ? -2.664 3.174 2.729 1.00 97.75 106 ALA A C 1
ATOM 796 O O . ALA A 1 106 ? -2.681 4.261 2.145 1.00 97.75 106 ALA A O 1
ATOM 797 N N . PRO A 1 107 ? -2.718 3.101 4.073 1.00 97.19 107 PRO A N 1
ATOM 798 C CA . PRO A 1 107 ? -2.648 4.290 4.913 1.00 97.19 107 PRO A CA 1
ATOM 799 C C . PRO A 1 107 ? -1.354 5.064 4.662 1.00 97.19 107 PRO A C 1
ATOM 801 O O . PRO A 1 107 ? -0.277 4.471 4.585 1.00 97.19 107 PRO A O 1
ATOM 804 N N . GLU A 1 108 ? -1.450 6.392 4.614 1.00 93.50 108 GLU A N 1
ATOM 805 C CA . GLU A 1 108 ? -0.269 7.258 4.505 1.00 93.50 108 GLU A CA 1
ATOM 806 C C . GLU A 1 108 ? 0.690 6.983 5.670 1.00 93.50 108 GLU A C 1
ATOM 808 O O . GLU A 1 108 ? 0.235 6.759 6.791 1.00 93.50 108 GLU A O 1
ATOM 813 N N . SER A 1 109 ? 2.011 7.059 5.480 1.00 88.50 109 SER A N 1
ATOM 814 C CA . SER A 1 109 ? 2.997 6.638 6.499 1.00 88.50 109 SER A CA 1
ATOM 815 C C . SER A 1 109 ? 2.823 7.319 7.872 1.00 88.50 109 SER A C 1
ATOM 817 O O . SER A 1 109 ? 3.216 6.777 8.910 1.00 88.50 109 SER A O 1
ATOM 819 N N . GLY A 1 110 ? 2.238 8.524 7.899 1.00 89.88 110 GLY A N 1
ATOM 820 C CA . GLY A 1 110 ? 1.903 9.285 9.109 1.00 89.88 110 GLY A CA 1
ATOM 821 C C . GLY A 1 110 ? 0.465 9.131 9.618 1.00 89.88 110 GLY A C 1
ATOM 822 O O . GLY A 1 110 ? 0.144 9.691 10.665 1.00 89.88 110 GLY A O 1
ATOM 823 N N . GLN A 1 111 ? -0.393 8.400 8.911 1.00 94.12 111 GLN A N 1
ATOM 824 C CA . GLN A 1 111 ? -1.811 8.282 9.213 1.00 94.12 111 GLN A CA 1
ATOM 825 C C . GLN A 1 111 ? -2.035 7.563 10.555 1.00 94.12 111 GLN A C 1
ATOM 827 O O . GLN A 1 111 ? -1.508 6.462 10.763 1.00 94.12 111 GLN A O 1
ATOM 832 N N . PRO A 1 112 ? -2.813 8.160 11.478 1.00 96.12 112 PRO A N 1
ATOM 833 C CA . PRO A 1 112 ? -3.201 7.504 12.714 1.00 96.12 112 PRO A CA 1
ATOM 834 C C . PRO A 1 112 ? -4.428 6.603 12.509 1.00 96.12 112 PRO A C 1
ATOM 836 O O . PRO A 1 112 ? -5.384 6.972 11.827 1.00 96.12 112 PRO A O 1
ATOM 839 N N . CYS A 1 113 ? -4.431 5.456 13.181 1.00 97.50 113 CYS A N 1
ATOM 840 C CA . CYS A 1 113 ? -5.578 4.556 13.306 1.00 97.50 113 CYS A CA 1
ATOM 841 C C . CYS A 1 113 ? -5.790 4.170 14.776 1.00 97.50 113 CYS A C 1
ATOM 843 O O . CYS A 1 113 ? -4.964 4.482 15.636 1.00 97.50 113 CYS A O 1
ATOM 845 N N . ARG A 1 114 ? -6.895 3.485 15.079 1.00 97.94 114 ARG A N 1
ATOM 846 C CA . ARG A 1 114 ? -7.195 2.930 16.406 1.00 97.94 114 ARG A CA 1
ATOM 847 C C . ARG A 1 114 ? -7.143 1.412 16.338 1.00 97.94 114 ARG A C 1
ATOM 849 O O . ARG A 1 114 ? -7.765 0.834 15.458 1.00 97.94 114 ARG A O 1
ATOM 856 N N . ASN A 1 115 ? -6.412 0.776 17.245 1.00 97.00 115 ASN A N 1
ATOM 857 C CA . ASN A 1 115 ? -6.375 -0.686 17.330 1.00 97.00 115 ASN A CA 1
ATOM 858 C C . ASN A 1 115 ? -7.624 -1.244 18.045 1.00 97.00 115 ASN A C 1
ATOM 860 O O . ASN A 1 115 ? -8.486 -0.476 18.476 1.00 97.00 115 ASN A O 1
ATOM 864 N N . ALA A 1 116 ? -7.693 -2.566 18.229 1.00 95.94 116 ALA A N 1
ATOM 865 C CA . ALA A 1 116 ? -8.797 -3.246 18.922 1.00 95.94 116 ALA A CA 1
ATOM 866 C C . ALA A 1 116 ? -9.079 -2.706 20.340 1.00 95.94 116 ALA A C 1
ATOM 868 O O . ALA A 1 116 ? -10.214 -2.718 20.804 1.00 95.94 116 ALA A O 1
ATOM 869 N N . ALA A 1 117 ? -8.050 -2.193 21.023 1.00 96.50 117 ALA A N 1
ATOM 870 C CA . ALA A 1 117 ? -8.158 -1.592 22.352 1.00 96.50 117 ALA A CA 1
ATOM 871 C C . ALA A 1 117 ? -8.479 -0.081 22.316 1.00 96.50 117 ALA A C 1
ATOM 873 O O . ALA A 1 117 ? -8.399 0.594 23.342 1.00 96.50 117 ALA A O 1
ATOM 874 N N . GLY A 1 118 ? -8.765 0.492 21.142 1.00 96.12 118 GLY A N 1
ATOM 875 C CA . GLY A 1 118 ? -9.043 1.921 20.967 1.00 96.12 118 GLY A CA 1
ATOM 876 C C . GLY A 1 118 ? -7.815 2.833 21.105 1.00 96.12 118 GLY A C 1
ATOM 877 O O . GLY A 1 118 ? -7.945 4.062 21.170 1.00 96.12 118 GLY A O 1
ATOM 878 N N . ARG A 1 119 ? -6.598 2.279 21.140 1.00 97.44 119 ARG A N 1
ATOM 879 C CA . ARG A 1 119 ? -5.357 3.060 21.268 1.00 97.44 119 ARG A CA 1
ATOM 880 C C . ARG A 1 119 ? -4.910 3.550 19.895 1.00 97.44 119 ARG A C 1
ATOM 882 O O . ARG A 1 119 ? -4.975 2.810 18.916 1.00 97.44 119 ARG A O 1
ATOM 889 N N . SER A 1 120 ? -4.477 4.809 19.833 1.00 97.31 120 SER A N 1
ATOM 890 C CA . SER A 1 120 ? -3.963 5.403 18.597 1.00 97.31 120 SER A CA 1
ATOM 891 C C . SER A 1 120 ? -2.597 4.813 18.246 1.00 97.31 120 SER A C 1
ATOM 893 O O . SER A 1 120 ? -1.745 4.701 19.124 1.00 97.31 120 SER A O 1
ATOM 895 N N . TYR A 1 121 ? -2.374 4.491 16.974 1.00 97.25 121 TYR A N 1
ATOM 896 C CA . TYR A 1 121 ? -1.091 4.011 16.448 1.00 97.25 121 TYR A CA 1
ATOM 897 C C . TYR A 1 121 ? -0.883 4.474 14.998 1.00 97.25 121 TYR A C 1
ATOM 899 O O . TYR A 1 121 ? -1.833 4.907 14.343 1.00 97.25 121 TYR A O 1
ATOM 907 N N . ARG A 1 122 ? 0.359 4.417 14.497 1.00 96.50 122 ARG A N 1
ATOM 908 C CA . ARG A 1 122 ? 0.728 4.847 13.135 1.00 96.50 122 ARG A CA 1
ATOM 909 C C . ARG A 1 122 ? 0.550 3.696 12.145 1.00 96.50 122 ARG A C 1
ATOM 911 O O . ARG A 1 122 ? 1.518 3.063 11.740 1.00 96.50 122 ARG A O 1
ATOM 918 N N . CYS A 1 123 ? -0.690 3.425 11.756 1.00 97.06 123 CYS A N 1
ATOM 919 C CA . CYS A 1 123 ? -1.020 2.311 10.864 1.00 97.06 123 CYS A CA 1
ATOM 920 C C . CYS A 1 123 ? -0.309 2.359 9.504 1.00 97.06 123 CYS A C 1
ATOM 922 O O . CYS A 1 123 ? 0.005 1.307 8.960 1.00 97.06 123 CYS A O 1
ATOM 924 N N . GLY A 1 124 ? 0.013 3.542 8.969 1.00 96.94 124 GLY A N 1
ATOM 925 C CA . GLY A 1 124 ? 0.802 3.621 7.733 1.00 96.94 124 GLY A CA 1
ATOM 926 C C . GLY A 1 124 ? 2.243 3.140 7.881 1.00 96.94 124 GLY A C 1
ATOM 927 O O . GLY A 1 124 ? 2.825 2.626 6.928 1.00 96.94 124 GLY A O 1
ATOM 928 N N . SER A 1 125 ? 2.824 3.255 9.079 1.00 97.12 125 SER A N 1
ATOM 929 C CA . SER A 1 125 ? 4.150 2.693 9.358 1.00 97.12 125 SER A CA 1
ATOM 930 C C . SER A 1 125 ? 4.106 1.161 9.374 1.00 97.12 125 SER A C 1
ATOM 932 O O . SER A 1 125 ? 4.978 0.530 8.788 1.00 97.12 125 SER A O 1
ATOM 934 N N . GLU A 1 126 ? 3.051 0.571 9.943 1.00 97.94 126 GLU A N 1
ATOM 935 C CA . GLU A 1 126 ? 2.823 -0.883 9.923 1.00 97.94 126 GLU A CA 1
ATOM 936 C C . GLU A 1 126 ? 2.584 -1.414 8.499 1.00 97.94 126 GLU A C 1
ATOM 938 O O . GLU A 1 126 ? 3.134 -2.445 8.111 1.00 97.94 126 GLU A O 1
ATOM 943 N N . ALA A 1 127 ? 1.822 -0.679 7.678 1.00 98.38 127 ALA A N 1
ATOM 944 C CA . ALA A 1 127 ? 1.616 -1.034 6.275 1.00 98.38 127 ALA A CA 1
ATOM 945 C C . ALA A 1 127 ? 2.927 -0.981 5.472 1.00 98.38 127 ALA A C 1
ATOM 947 O O . ALA A 1 127 ? 3.235 -1.899 4.714 1.00 98.38 127 ALA A O 1
ATOM 948 N N . THR A 1 128 ? 3.738 0.057 5.692 1.00 98.00 128 THR A N 1
ATOM 949 C CA . THR A 1 128 ? 5.069 0.184 5.076 1.00 98.00 128 THR A CA 1
ATOM 950 C C . THR A 1 128 ? 5.988 -0.970 5.495 1.00 98.00 128 THR A C 1
ATOM 952 O O . THR A 1 128 ? 6.659 -1.563 4.650 1.00 98.00 128 THR A O 1
ATOM 955 N N . ALA A 1 129 ? 5.998 -1.322 6.786 1.00 97.38 129 ALA A N 1
ATOM 956 C CA . ALA A 1 129 ? 6.787 -2.438 7.306 1.00 97.38 129 ALA A CA 1
ATOM 957 C C . ALA A 1 129 ? 6.351 -3.776 6.691 1.00 97.38 129 ALA A C 1
ATOM 959 O O . ALA A 1 129 ? 7.191 -4.530 6.207 1.00 97.38 129 ALA A O 1
ATOM 960 N N . THR A 1 130 ? 5.042 -4.020 6.600 1.00 97.88 130 THR A N 1
ATOM 961 C CA . THR A 1 130 ? 4.499 -5.232 5.970 1.00 97.88 130 THR A CA 1
ATOM 962 C C . THR A 1 130 ? 4.935 -5.351 4.512 1.00 97.88 130 THR A C 1
ATOM 964 O O . THR A 1 130 ? 5.400 -6.410 4.088 1.00 97.88 130 THR A O 1
ATOM 967 N N . LEU A 1 131 ? 4.836 -4.267 3.735 1.00 97.94 131 LEU A N 1
ATOM 968 C CA . LEU A 1 131 ? 5.273 -4.281 2.340 1.00 97.94 131 LEU A CA 1
ATOM 969 C C . LEU A 1 131 ? 6.782 -4.551 2.224 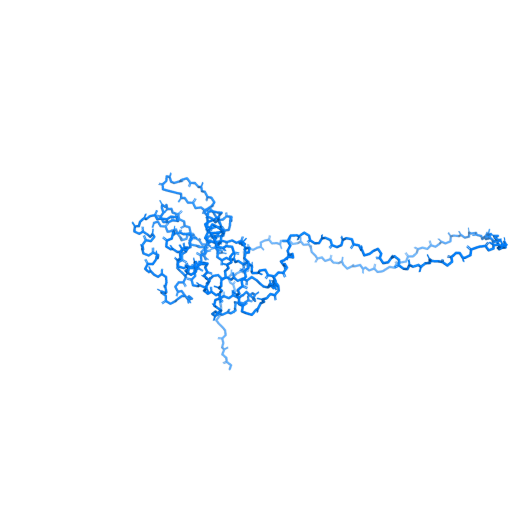1.00 97.94 131 LEU A C 1
ATOM 971 O O . LEU A 1 131 ? 7.215 -5.319 1.360 1.00 97.94 131 LEU A O 1
ATOM 975 N N . SER A 1 132 ? 7.578 -3.967 3.124 1.00 97.12 132 SER A N 1
ATOM 976 C CA . SER A 1 132 ? 9.017 -4.225 3.212 1.00 97.12 132 SER A CA 1
ATOM 977 C C . SER A 1 132 ? 9.317 -5.696 3.497 1.00 97.12 132 SER A C 1
ATOM 979 O O . SER A 1 132 ? 10.172 -6.277 2.829 1.00 97.12 132 SER A O 1
ATOM 981 N N . ASP A 1 133 ? 8.586 -6.327 4.414 1.00 96.94 133 ASP A N 1
ATOM 982 C CA . ASP A 1 133 ? 8.764 -7.742 4.751 1.00 96.94 133 ASP A CA 1
ATOM 983 C C . ASP A 1 133 ? 8.397 -8.665 3.583 1.00 96.94 133 ASP A C 1
ATOM 985 O O . ASP A 1 133 ? 9.122 -9.620 3.291 1.00 96.94 133 ASP A O 1
ATOM 989 N N . LEU A 1 134 ? 7.298 -8.381 2.874 1.00 96.50 134 LEU A N 1
ATOM 990 C CA . LEU A 1 134 ? 6.875 -9.163 1.707 1.00 96.50 134 LEU A CA 1
ATOM 991 C C . LEU A 1 134 ? 7.932 -9.157 0.598 1.00 96.50 134 LEU A C 1
ATOM 993 O O . LEU A 1 134 ? 8.234 -10.201 0.016 1.00 96.50 134 LEU A O 1
ATOM 997 N N . ILE A 1 135 ? 8.525 -7.994 0.334 1.00 95.81 135 ILE A N 1
ATOM 998 C CA . ILE A 1 135 ? 9.572 -7.832 -0.680 1.00 95.81 135 ILE A CA 1
ATOM 999 C C . ILE A 1 135 ? 10.900 -8.424 -0.193 1.00 95.81 135 ILE A C 1
ATOM 1001 O O . ILE A 1 135 ? 11.573 -9.146 -0.938 1.00 95.81 135 ILE A O 1
ATOM 1005 N N . GLY A 1 136 ? 11.263 -8.164 1.065 1.00 92.00 136 GLY A N 1
ATOM 1006 C CA . GLY A 1 136 ? 12.525 -8.575 1.680 1.00 92.00 136 GLY A CA 1
ATOM 1007 C C . GLY A 1 136 ? 12.751 -10.087 1.678 1.00 92.00 136 GLY A C 1
ATOM 1008 O O . GLY A 1 136 ? 13.889 -10.526 1.535 1.00 92.00 136 GLY A O 1
ATOM 1009 N N . ARG A 1 137 ? 11.679 -10.891 1.720 1.00 87.31 137 ARG A N 1
ATOM 1010 C CA . ARG A 1 137 ? 11.743 -12.366 1.639 1.00 87.31 137 ARG A CA 1
ATOM 1011 C C . ARG A 1 137 ? 12.418 -12.898 0.375 1.00 87.31 137 ARG A C 1
ATOM 1013 O O . ARG A 1 137 ? 12.959 -13.996 0.393 1.00 87.31 137 ARG A O 1
ATOM 1020 N N . THR A 1 138 ? 12.348 -12.156 -0.729 1.00 86.38 138 THR A N 1
ATOM 1021 C CA . THR A 1 138 ? 12.831 -12.615 -2.046 1.00 86.38 138 THR A CA 1
ATOM 1022 C C . THR A 1 138 ? 13.873 -11.673 -2.644 1.00 86.38 138 THR A C 1
ATOM 1024 O O . THR A 1 138 ? 14.621 -12.061 -3.539 1.00 86.38 138 THR A O 1
ATOM 1027 N N . GLY A 1 139 ? 13.932 -10.426 -2.163 1.00 83.88 139 GLY A N 1
ATOM 1028 C CA . GLY A 1 139 ? 14.898 -9.409 -2.575 1.00 83.88 139 GLY A CA 1
ATOM 1029 C C . GLY A 1 139 ? 14.678 -8.837 -3.980 1.00 83.88 139 GLY A C 1
ATOM 1030 O O . GLY A 1 139 ? 15.400 -7.920 -4.376 1.00 83.88 139 GLY A O 1
ATOM 1031 N N . ARG A 1 140 ? 13.703 -9.346 -4.746 1.00 91.12 140 ARG A N 1
ATOM 1032 C CA . ARG A 1 140 ? 13.373 -8.883 -6.102 1.00 91.12 140 ARG A CA 1
ATOM 1033 C C . ARG A 1 140 ? 11.865 -8.872 -6.324 1.00 91.12 140 ARG A C 1
ATOM 1035 O O . ARG A 1 140 ? 11.148 -9.756 -5.867 1.00 91.12 140 ARG A O 1
ATOM 1042 N N . VAL A 1 141 ? 11.408 -7.894 -7.093 1.00 95.25 141 VAL A N 1
ATOM 1043 C CA . VAL A 1 141 ? 10.009 -7.720 -7.484 1.00 95.25 141 VAL A CA 1
ATOM 1044 C C . VAL A 1 141 ? 9.907 -7.754 -9.002 1.00 95.25 141 VAL A C 1
ATOM 1046 O O . VAL A 1 141 ? 10.782 -7.236 -9.691 1.00 95.25 141 VAL A O 1
ATOM 1049 N N . SER A 1 142 ? 8.833 -8.349 -9.516 1.00 95.38 142 SER A N 1
ATOM 1050 C CA . SER A 1 142 ? 8.414 -8.272 -10.914 1.00 95.38 142 SER A CA 1
ATOM 1051 C C . SER A 1 142 ? 7.050 -7.602 -10.994 1.00 95.38 142 SER A C 1
ATOM 1053 O O . SER A 1 142 ? 6.089 -8.099 -10.413 1.00 95.38 142 SER A O 1
ATOM 1055 N N . CYS A 1 143 ? 6.946 -6.503 -11.729 1.00 96.94 143 CYS A N 1
ATOM 1056 C CA . CYS A 1 143 ? 5.718 -5.737 -11.876 1.00 96.94 143 CYS A CA 1
ATOM 1057 C C . CYS A 1 143 ? 5.168 -5.810 -13.305 1.00 96.94 143 CYS A C 1
ATOM 1059 O O . CYS A 1 143 ? 5.894 -5.739 -14.293 1.00 96.94 143 CYS A O 1
ATOM 1061 N N . GLU A 1 144 ? 3.851 -5.901 -13.411 1.00 96.25 144 GLU A N 1
ATOM 1062 C CA . GLU A 1 144 ? 3.107 -5.831 -14.661 1.00 96.25 144 GLU A CA 1
ATOM 1063 C C . GLU A 1 144 ? 2.370 -4.490 -14.713 1.00 96.25 144 GLU A C 1
ATOM 1065 O O . GLU A 1 144 ? 1.445 -4.247 -13.931 1.00 96.25 144 GLU A O 1
ATOM 1070 N N . ARG A 1 145 ? 2.799 -3.598 -15.615 1.00 96.44 145 ARG A N 1
ATOM 1071 C CA . ARG A 1 145 ? 2.191 -2.270 -15.776 1.00 96.44 145 ARG A CA 1
ATOM 1072 C C . ARG A 1 145 ? 0.723 -2.405 -16.180 1.00 96.44 145 ARG A C 1
ATOM 1074 O O . ARG A 1 145 ? 0.406 -3.121 -17.123 1.00 96.44 145 ARG A O 1
ATOM 1081 N N . LYS A 1 146 ? -0.142 -1.653 -15.504 1.00 95.75 146 LYS A N 1
ATOM 1082 C CA . LYS A 1 146 ? -1.559 -1.478 -15.841 1.00 95.75 146 LYS A CA 1
ATOM 1083 C C . LYS A 1 146 ? -1.862 -0.077 -16.352 1.00 95.75 146 LYS A C 1
ATOM 1085 O O . LYS A 1 146 ? -2.656 0.056 -17.272 1.00 95.75 146 LYS A O 1
ATOM 1090 N N . ASP A 1 147 ? -1.213 0.939 -15.787 1.00 95.00 147 ASP A N 1
ATOM 1091 C CA . ASP A 1 147 ? -1.450 2.336 -16.159 1.00 95.00 147 ASP A CA 1
ATOM 1092 C C . ASP A 1 147 ? -0.254 3.233 -15.781 1.00 95.00 147 ASP A C 1
ATOM 1094 O O . ASP A 1 147 ? 0.751 2.768 -15.226 1.00 95.00 147 ASP A O 1
ATOM 1098 N N . VAL A 1 148 ? -0.365 4.526 -16.071 1.00 95.38 148 VAL A N 1
ATOM 1099 C CA . VAL A 1 148 ? 0.473 5.598 -15.532 1.00 95.38 148 VAL A CA 1
ATOM 1100 C C . VAL A 1 148 ? -0.448 6.658 -14.938 1.00 95.38 148 VAL A C 1
ATOM 1102 O O . VAL A 1 148 ? -1.331 7.175 -15.616 1.00 95.38 148 VAL A O 1
ATOM 1105 N N . ASP A 1 149 ? -0.255 6.993 -13.663 1.00 93.25 149 ASP A N 1
ATOM 1106 C CA . ASP A 1 149 ? -1.115 7.978 -13.014 1.00 93.25 149 ASP A CA 1
ATOM 1107 C C . ASP A 1 149 ? -0.771 9.422 -13.421 1.00 93.25 149 ASP A C 1
ATOM 1109 O O . ASP A 1 149 ? 0.241 9.710 -14.062 1.00 93.25 149 ASP A O 1
ATOM 1113 N N . ARG A 1 150 ? -1.614 10.374 -13.004 1.00 92.31 150 ARG A N 1
ATOM 1114 C CA . ARG A 1 150 ? -1.446 11.802 -13.329 1.00 92.31 150 ARG A CA 1
ATOM 1115 C C . ARG A 1 150 ? -0.138 12.430 -12.824 1.00 92.31 150 ARG A C 1
ATOM 1117 O O . ARG A 1 150 ? 0.169 13.553 -13.207 1.00 92.31 150 ARG A O 1
ATOM 1124 N N . TYR A 1 151 ? 0.570 11.763 -11.914 1.00 91.12 151 TYR A N 1
ATOM 1125 C CA . TYR A 1 151 ? 1.845 12.210 -11.358 1.00 91.12 151 TYR A CA 1
ATOM 1126 C C . TYR A 1 151 ? 3.040 11.553 -12.062 1.00 91.12 151 TYR A C 1
ATOM 1128 O O . TYR A 1 151 ? 4.178 11.772 -11.656 1.00 91.12 151 TYR A O 1
ATOM 1136 N N . GLY A 1 152 ? 2.800 10.749 -13.103 1.00 92.94 152 GLY A N 1
ATOM 1137 C CA . GLY A 1 152 ? 3.841 10.038 -13.840 1.00 92.94 152 GLY A CA 1
ATOM 1138 C C . GLY A 1 152 ? 4.339 8.772 -13.140 1.00 92.94 152 GLY A C 1
ATOM 1139 O O . GLY A 1 152 ? 5.367 8.221 -13.547 1.00 92.94 152 GLY A O 1
ATOM 1140 N N . ARG A 1 153 ? 3.643 8.292 -12.098 1.00 95.75 153 ARG A N 1
ATOM 1141 C CA . ARG A 1 153 ? 3.975 7.017 -11.449 1.00 95.75 153 ARG A CA 1
ATOM 1142 C C . ARG A 1 153 ? 3.433 5.870 -12.275 1.00 95.75 153 ARG A C 1
ATOM 1144 O O . ARG A 1 153 ? 2.314 5.929 -12.784 1.00 95.75 153 ARG A O 1
ATOM 1151 N N . ILE A 1 154 ? 4.205 4.799 -12.364 1.00 97.25 154 ILE A N 1
ATOM 1152 C CA . ILE A 1 154 ? 3.716 3.555 -12.953 1.00 97.25 154 ILE A CA 1
ATOM 1153 C C . ILE A 1 154 ? 2.696 2.954 -11.993 1.00 97.25 154 ILE A C 1
ATOM 1155 O O . ILE A 1 154 ? 2.965 2.854 -10.803 1.00 97.25 154 ILE A O 1
ATOM 1159 N N . VAL A 1 155 ? 1.554 2.507 -12.501 1.00 97.38 155 VAL A N 1
ATOM 1160 C CA . VAL A 1 155 ? 0.575 1.744 -11.725 1.00 97.38 155 VAL A CA 1
ATOM 1161 C C . VAL A 1 155 ? 0.657 0.290 -12.170 1.00 97.38 155 VAL A C 1
ATOM 1163 O O . VAL A 1 155 ? 0.503 0.007 -13.360 1.00 97.38 155 VAL A O 1
ATOM 1166 N N . ALA A 1 156 ? 0.943 -0.636 -11.253 1.00 97.81 156 ALA A N 1
ATOM 1167 C CA . ALA A 1 156 ? 1.249 -2.020 -11.618 1.00 97.81 156 ALA A CA 1
ATOM 1168 C C . ALA A 1 156 ? 0.792 -3.062 -10.591 1.00 97.81 156 ALA A C 1
ATOM 1170 O O . ALA A 1 156 ? 0.692 -2.792 -9.395 1.00 97.81 156 ALA A O 1
ATOM 1171 N N . VAL A 1 157 ? 0.565 -4.285 -11.070 1.00 97.69 157 VAL A N 1
ATOM 1172 C CA . VAL A 1 157 ? 0.454 -5.473 -10.211 1.00 97.69 157 VAL A CA 1
ATOM 1173 C C . VAL A 1 157 ? 1.855 -6.031 -10.012 1.00 97.69 157 VAL A C 1
ATOM 1175 O O . VAL A 1 157 ? 2.519 -6.358 -10.995 1.00 97.69 157 VAL A O 1
ATOM 1178 N N . CYS A 1 158 ? 2.318 -6.129 -8.770 1.00 97.81 158 CYS A N 1
ATOM 1179 C CA . CYS A 1 158 ? 3.686 -6.529 -8.461 1.00 97.81 158 CYS A CA 1
ATOM 1180 C C . CYS A 1 158 ? 3.733 -7.872 -7.732 1.00 97.81 158 CYS A C 1
ATOM 1182 O O . CYS A 1 158 ? 2.883 -8.186 -6.901 1.00 97.81 158 CYS A O 1
ATOM 1184 N N . ARG A 1 159 ? 4.753 -8.672 -8.050 1.00 97.69 159 ARG A N 1
ATOM 1185 C CA . ARG A 1 159 ? 4.987 -9.991 -7.464 1.00 97.69 159 ARG A CA 1
ATOM 1186 C C . ARG A 1 159 ? 6.380 -10.114 -6.868 1.00 97.69 159 ARG A C 1
ATOM 1188 O O . ARG A 1 159 ? 7.347 -9.699 -7.502 1.00 97.69 159 ARG A O 1
ATOM 1195 N N . ALA A 1 160 ? 6.484 -10.746 -5.703 1.00 95.88 160 ALA A N 1
ATOM 1196 C CA . ALA A 1 160 ? 7.742 -11.114 -5.048 1.00 95.88 160 ALA A CA 1
ATOM 1197 C C . ALA A 1 160 ? 7.761 -12.634 -4.859 1.00 95.88 160 ALA A C 1
ATOM 1199 O O . ALA A 1 160 ? 6.867 -13.186 -4.225 1.00 95.88 160 ALA A O 1
ATOM 1200 N N . GLY A 1 161 ? 8.732 -13.332 -5.459 1.00 91.69 161 GLY A N 1
ATOM 1201 C CA . GLY A 1 161 ? 8.801 -14.804 -5.394 1.00 91.69 161 GLY A CA 1
ATOM 1202 C C . GLY A 1 161 ? 7.525 -15.514 -5.866 1.00 91.69 161 GLY A C 1
ATOM 1203 O O . GLY A 1 161 ? 7.163 -16.549 -5.321 1.00 91.69 161 GLY A O 1
ATOM 1204 N N . GLY A 1 162 ? 6.810 -14.931 -6.836 1.00 91.62 162 GLY A N 1
ATOM 1205 C CA . GLY A 1 162 ? 5.540 -15.452 -7.359 1.00 91.62 162 GLY A CA 1
ATOM 1206 C C . GLY A 1 162 ? 4.283 -15.013 -6.596 1.00 91.62 162 GLY A C 1
ATOM 1207 O O . GLY A 1 162 ? 3.192 -15.102 -7.155 1.00 91.62 162 GLY A O 1
ATOM 1208 N N . LEU A 1 163 ? 4.414 -14.471 -5.382 1.00 96.00 163 LEU A N 1
ATOM 1209 C CA . LEU A 1 163 ? 3.295 -13.960 -4.586 1.00 96.00 163 LEU A CA 1
ATOM 1210 C C . LEU A 1 163 ? 2.814 -12.605 -5.120 1.00 96.00 163 LEU A C 1
ATOM 1212 O O . LEU A 1 163 ? 3.637 -11.707 -5.279 1.00 96.00 163 LEU A O 1
ATOM 1216 N N . ASP A 1 164 ? 1.509 -12.440 -5.361 1.00 97.81 164 ASP A N 1
ATOM 1217 C CA . ASP A 1 164 ? 0.886 -11.138 -5.662 1.00 97.81 164 ASP A CA 1
ATOM 1218 C C . ASP A 1 164 ? 0.896 -10.261 -4.403 1.00 97.81 164 ASP A C 1
ATOM 1220 O O . ASP A 1 164 ? 0.138 -10.482 -3.460 1.00 97.81 164 ASP A O 1
ATOM 1224 N N . ILE A 1 165 ? 1.802 -9.282 -4.379 1.00 98.19 165 ILE A N 1
ATOM 1225 C CA . ILE A 1 165 ? 2.022 -8.414 -3.218 1.00 98.19 165 ILE A CA 1
ATOM 1226 C C . ILE A 1 165 ? 0.808 -7.510 -3.001 1.00 98.19 165 ILE A C 1
ATOM 1228 O O . ILE A 1 165 ? 0.464 -7.207 -1.862 1.00 98.19 165 ILE A O 1
ATOM 1232 N N . ASN A 1 166 ? 0.144 -7.093 -4.081 1.00 98.38 166 ASN A N 1
ATOM 1233 C CA . ASN A 1 166 ? -1.022 -6.226 -3.993 1.00 98.38 166 ASN A CA 1
ATOM 1234 C C . ASN A 1 166 ? -2.161 -6.950 -3.262 1.00 98.38 166 ASN A C 1
ATOM 1236 O O . ASN A 1 166 ? -2.719 -6.411 -2.308 1.00 98.38 166 ASN A O 1
ATOM 1240 N N . ALA A 1 167 ? -2.457 -8.184 -3.684 1.00 98.38 167 ALA A N 1
ATOM 1241 C CA . ALA A 1 167 ? -3.456 -9.033 -3.036 1.00 98.38 167 ALA A CA 1
ATOM 1242 C C . ALA A 1 167 ? -3.088 -9.297 -1.571 1.00 98.38 167 ALA A C 1
ATOM 1244 O O . ALA A 1 167 ? -3.920 -9.181 -0.675 1.00 98.38 167 ALA A O 1
ATOM 1245 N N . GLU A 1 168 ? -1.815 -9.593 -1.313 1.00 98.44 168 GLU A N 1
ATOM 1246 C CA . GLU A 1 168 ? -1.330 -9.915 0.022 1.00 98.44 168 GLU A CA 1
ATOM 1247 C C . GLU A 1 168 ? -1.438 -8.739 1.003 1.00 98.44 168 GLU A C 1
ATOM 1249 O O . GLU A 1 168 ? -1.825 -8.936 2.155 1.00 98.44 168 GLU A O 1
ATOM 1254 N N . MET A 1 169 ? -1.160 -7.513 0.552 1.00 98.62 169 MET A N 1
ATOM 1255 C CA . MET A 1 169 ? -1.346 -6.307 1.366 1.00 98.62 169 MET A CA 1
ATOM 1256 C C . MET A 1 169 ? -2.805 -6.131 1.799 1.00 98.62 169 MET A C 1
ATOM 1258 O O . MET A 1 169 ? -3.065 -5.784 2.953 1.00 98.62 169 MET A O 1
ATOM 1262 N N . VAL A 1 170 ? -3.757 -6.414 0.904 1.00 98.62 170 VAL A N 1
ATOM 1263 C CA . VAL A 1 170 ? -5.195 -6.364 1.216 1.00 98.62 170 VAL A CA 1
ATOM 1264 C C . VAL A 1 170 ? -5.589 -7.506 2.147 1.00 98.62 170 VAL A C 1
ATOM 1266 O O . VAL A 1 170 ? -6.228 -7.271 3.169 1.00 98.62 170 VAL A O 1
ATOM 1269 N N . ARG A 1 171 ? -5.133 -8.728 1.859 1.00 98.62 171 ARG A N 1
ATOM 1270 C CA . ARG A 1 171 ? -5.430 -9.935 2.643 1.00 98.62 171 ARG A CA 1
ATOM 1271 C C . ARG A 1 171 ? -4.917 -9.850 4.080 1.00 98.62 171 ARG A C 1
ATOM 1273 O O . ARG A 1 171 ? -5.546 -10.366 5.000 1.00 98.62 171 ARG A O 1
ATOM 1280 N N . GLN A 1 172 ? -3.775 -9.199 4.299 1.00 98.50 172 GLN A N 1
ATOM 1281 C CA . GLN A 1 172 ? -3.256 -8.926 5.642 1.00 98.50 172 GLN A CA 1
ATOM 1282 C C . GLN A 1 172 ? -3.911 -7.706 6.315 1.00 98.50 172 GLN A C 1
ATOM 1284 O O . GLN A 1 172 ? -3.626 -7.424 7.478 1.00 98.50 172 GLN A O 1
ATOM 1289 N N . GLY A 1 173 ? -4.800 -6.997 5.617 1.00 98.31 173 GLY A N 1
ATOM 1290 C CA . GLY A 1 173 ? -5.513 -5.831 6.130 1.00 98.31 173 GLY A CA 1
ATOM 1291 C C . GLY A 1 173 ? -4.659 -4.569 6.223 1.00 98.31 173 GLY A C 1
ATOM 1292 O O . GLY A 1 173 ? -4.994 -3.683 7.002 1.00 98.31 173 GLY A O 1
ATOM 1293 N N . TRP A 1 174 ? -3.555 -4.473 5.477 1.00 98.50 174 TRP A N 1
ATOM 1294 C CA . TRP A 1 174 ? -2.652 -3.312 5.478 1.00 98.50 174 TRP A CA 1
ATOM 1295 C C . TRP A 1 174 ? -2.816 -2.392 4.267 1.00 98.50 174 TRP A C 1
ATOM 1297 O O . TRP A 1 174 ? -2.230 -1.311 4.219 1.00 98.50 174 TRP A O 1
ATOM 1307 N N . ALA A 1 175 ? -3.669 -2.784 3.330 1.00 98.19 175 ALA A N 1
ATOM 1308 C CA . ALA A 1 175 ? -4.250 -1.923 2.319 1.00 98.19 175 ALA A CA 1
ATOM 1309 C C . ALA A 1 175 ? -5.746 -2.229 2.205 1.00 98.19 175 ALA A C 1
ATOM 1311 O O . ALA A 1 175 ? -6.202 -3.313 2.569 1.00 98.19 175 ALA A O 1
ATOM 1312 N N . VAL A 1 176 ? -6.505 -1.266 1.702 1.00 97.19 176 VAL A N 1
ATOM 1313 C CA . VAL A 1 176 ? -7.917 -1.441 1.359 1.00 97.19 176 VAL A CA 1
ATOM 1314 C C . VAL A 1 176 ? -8.074 -1.592 -0.144 1.00 97.19 176 VAL A C 1
ATOM 1316 O O . VAL A 1 176 ? -7.278 -1.057 -0.926 1.00 97.19 176 VAL A O 1
ATOM 1319 N N . GLU A 1 177 ? -9.108 -2.314 -0.561 1.00 95.50 177 GLU A N 1
ATOM 1320 C CA . GLU A 1 177 ? -9.422 -2.444 -1.973 1.00 95.50 177 GLU A CA 1
ATOM 1321 C C . GLU A 1 177 ? -9.890 -1.094 -2.528 1.00 95.50 177 GLU A C 1
ATOM 1323 O O . GLU A 1 177 ? -10.890 -0.516 -2.089 1.00 95.50 177 GLU A O 1
ATOM 1328 N N . TYR A 1 178 ? -9.228 -0.621 -3.587 1.00 92.25 178 TYR A N 1
ATOM 1329 C CA . TYR A 1 178 ? -9.651 0.589 -4.271 1.00 92.25 178 TYR A CA 1
ATOM 1330 C C . TYR A 1 178 ? -10.560 0.271 -5.464 1.00 92.25 178 TYR A C 1
ATOM 1332 O O . TYR A 1 178 ? -10.169 0.400 -6.628 1.00 92.25 178 TYR A O 1
ATOM 1340 N N . ARG A 1 179 ? -11.819 -0.079 -5.161 1.00 88.69 179 ARG A N 1
ATOM 1341 C CA . ARG A 1 179 ? -12.837 -0.554 -6.126 1.00 88.69 179 ARG A CA 1
ATOM 1342 C C . ARG A 1 179 ? -12.974 0.291 -7.394 1.00 88.69 179 ARG A C 1
ATOM 1344 O O . ARG A 1 179 ? -13.214 -0.250 -8.466 1.00 88.69 1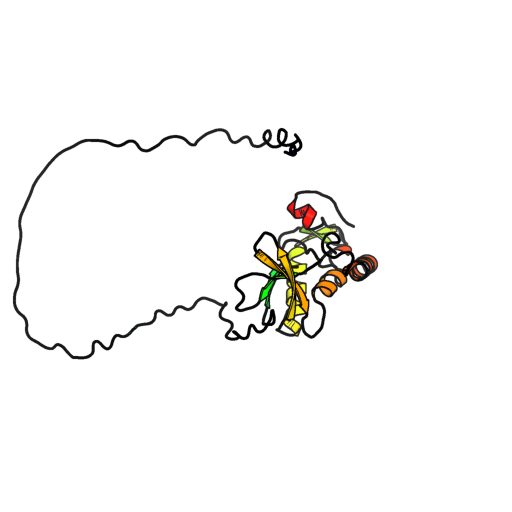79 ARG A O 1
ATOM 1351 N N . ARG A 1 180 ? -12.788 1.613 -7.289 1.00 85.75 180 ARG A N 1
ATOM 1352 C CA . ARG A 1 180 ? -12.830 2.544 -8.432 1.00 85.75 180 ARG A CA 1
ATOM 1353 C C . ARG A 1 180 ? -11.816 2.196 -9.529 1.00 85.75 180 ARG A C 1
ATOM 1355 O O . ARG A 1 180 ? -12.061 2.512 -10.687 1.00 85.75 180 ARG A O 1
ATOM 1362 N N . TYR A 1 181 ? -10.680 1.613 -9.155 1.00 84.31 181 TYR A N 1
ATOM 1363 C CA . TYR A 1 181 ? -9.576 1.308 -10.061 1.00 84.31 181 TYR A CA 1
ATOM 1364 C C . TYR A 1 181 ? -9.349 -0.192 -10.247 1.00 84.31 181 TYR A C 1
ATOM 1366 O O . TYR A 1 181 ? -8.808 -0.566 -11.283 1.00 84.31 181 TYR A O 1
ATOM 1374 N N . SER A 1 182 ? -9.733 -1.030 -9.276 1.00 88.12 182 SER A N 1
ATOM 1375 C CA . SER A 1 182 ? -9.529 -2.485 -9.312 1.00 88.12 182 SER A CA 1
ATOM 1376 C C . SER A 1 182 ? -10.657 -3.273 -9.980 1.00 88.12 182 SER A C 1
ATOM 1378 O O . SER A 1 182 ? -10.447 -4.441 -10.286 1.00 88.12 182 SER A O 1
ATOM 1380 N N . ASP A 1 183 ? -11.844 -2.676 -10.140 1.00 89.81 183 ASP A N 1
ATOM 1381 C CA . ASP A 1 183 ? -13.075 -3.372 -10.547 1.00 89.81 183 ASP A CA 1
ATOM 1382 C C . ASP A 1 183 ? -13.384 -4.626 -9.700 1.00 89.81 183 ASP A C 1
ATOM 1384 O O . ASP A 1 183 ? -13.820 -5.660 -10.196 1.00 89.81 183 ASP A O 1
ATOM 1388 N N . GLY A 1 184 ? -13.116 -4.566 -8.391 1.00 91.44 184 GLY A N 1
ATOM 1389 C CA . GLY A 1 184 ? -13.416 -5.680 -7.483 1.00 91.44 184 GLY A CA 1
ATOM 1390 C C . GLY A 1 184 ? -12.348 -6.780 -7.432 1.00 91.44 184 GLY A C 1
ATOM 1391 O O . GLY A 1 184 ? -12.586 -7.812 -6.807 1.00 91.44 184 GLY A O 1
ATOM 1392 N N . ARG A 1 185 ? -11.184 -6.588 -8.072 1.00 95.56 185 ARG A N 1
ATOM 1393 C CA . ARG A 1 185 ? -10.096 -7.582 -8.127 1.00 95.56 185 ARG A CA 1
ATOM 1394 C C . ARG A 1 185 ? -9.651 -8.122 -6.764 1.00 95.56 185 ARG A C 1
ATOM 1396 O O . ARG A 1 185 ? -9.191 -9.255 -6.734 1.00 95.56 185 ARG A O 1
ATOM 1403 N N . TYR A 1 186 ? -9.731 -7.324 -5.696 1.00 98.06 186 TYR A N 1
ATOM 1404 C CA . TYR A 1 186 ? -9.220 -7.687 -4.365 1.00 98.06 186 TYR A CA 1
ATOM 1405 C C . TYR A 1 186 ? -10.329 -7.813 -3.313 1.00 98.06 186 TYR A C 1
ATOM 1407 O O . TYR A 1 186 ? -10.089 -7.679 -2.110 1.00 98.06 186 TYR A O 1
ATOM 1415 N N . ARG A 1 187 ? -11.571 -8.008 -3.769 1.00 97.06 187 ARG A N 1
ATOM 1416 C CA . ARG A 1 187 ? -12.754 -8.052 -2.907 1.00 97.06 187 ARG A CA 1
ATOM 1417 C C . ARG A 1 187 ? -12.694 -9.202 -1.910 1.00 97.06 187 ARG A C 1
ATOM 1419 O O . ARG A 1 187 ? -13.077 -9.019 -0.756 1.00 97.06 187 ARG A O 1
ATOM 1426 N N . ASP A 1 188 ? -12.257 -10.372 -2.359 1.00 98.06 188 ASP A N 1
ATOM 1427 C CA . ASP A 1 188 ? -12.256 -11.582 -1.539 1.00 98.06 188 ASP A CA 1
ATOM 1428 C C . ASP A 1 188 ? -11.150 -11.514 -0.479 1.00 98.06 188 ASP A C 1
ATOM 1430 O O . ASP A 1 188 ? -11.372 -11.871 0.678 1.00 98.06 188 ASP A O 1
ATOM 1434 N N . GLU A 1 189 ? -9.989 -10.959 -0.828 1.00 98.56 189 GLU A N 1
ATOM 1435 C CA . GLU A 1 189 ? -8.910 -10.671 0.113 1.00 98.56 189 GLU A CA 1
ATOM 1436 C C . GLU A 1 189 ? -9.338 -9.652 1.171 1.00 98.56 189 GLU A C 1
ATOM 1438 O O . GLU A 1 189 ? -9.028 -9.828 2.351 1.00 98.56 189 GLU A O 1
ATOM 1443 N N . GLU A 1 190 ? -10.064 -8.600 0.775 1.00 98.12 190 GLU A N 1
ATOM 1444 C CA . GLU A 1 190 ? -10.562 -7.603 1.723 1.00 98.12 190 GLU A CA 1
ATOM 1445 C C . GLU A 1 190 ? -11.640 -8.195 2.638 1.00 98.12 190 GLU A C 1
ATOM 1447 O O . GLU A 1 190 ? -11.629 -7.939 3.843 1.00 98.12 190 GLU A O 1
ATOM 1452 N N . ALA A 1 191 ? -12.548 -9.009 2.091 1.00 98.12 191 ALA A N 1
ATOM 1453 C CA . ALA A 1 191 ? -13.556 -9.720 2.870 1.00 98.12 191 ALA A CA 1
ATOM 1454 C C . ALA A 1 191 ? -12.903 -10.640 3.913 1.00 98.12 191 ALA A C 1
ATOM 1456 O O . ALA A 1 191 ? -13.227 -10.540 5.093 1.00 98.12 191 ALA A O 1
ATOM 1457 N N . ALA A 1 192 ? -11.908 -11.438 3.515 1.00 98.50 192 ALA A N 1
ATOM 1458 C CA . ALA A 1 192 ? -11.158 -12.285 4.440 1.00 98.50 192 ALA A CA 1
ATOM 1459 C C . ALA A 1 192 ? -10.445 -11.465 5.531 1.00 98.50 192 ALA A C 1
ATOM 1461 O O . ALA A 1 192 ? -10.492 -11.814 6.711 1.00 98.50 192 ALA A O 1
ATOM 1462 N N . ALA A 1 193 ? -9.822 -10.338 5.170 1.00 98.44 193 ALA A N 1
ATOM 1463 C CA . ALA A 1 193 ? -9.161 -9.467 6.138 1.00 98.44 193 ALA A CA 1
ATOM 1464 C C . ALA A 1 193 ? -10.143 -8.857 7.154 1.00 98.44 193 ALA A C 1
ATOM 1466 O O . ALA A 1 193 ? -9.795 -8.721 8.330 1.00 98.44 193 ALA A O 1
ATOM 1467 N N . ARG A 1 194 ? -11.365 -8.520 6.719 1.00 97.94 194 ARG A N 1
ATOM 1468 C CA . ARG A 1 194 ? -12.453 -8.034 7.583 1.00 97.94 194 ARG A CA 1
ATOM 1469 C C . ARG A 1 194 ? -12.956 -9.121 8.524 1.00 97.94 194 ARG A C 1
ATOM 1471 O O . ARG A 1 194 ? -13.001 -8.896 9.733 1.00 97.94 194 ARG A O 1
ATOM 1478 N N . ASP A 1 195 ? -13.288 -10.289 7.981 1.00 98.12 195 ASP A N 1
ATOM 1479 C CA . ASP A 1 195 ? -13.844 -11.415 8.737 1.00 98.12 195 ASP A CA 1
ATOM 1480 C C . ASP A 1 195 ? -12.872 -11.892 9.823 1.00 98.12 195 ASP A C 1
ATOM 1482 O O . ASP A 1 195 ? -13.263 -12.174 10.957 1.00 98.12 195 ASP A O 1
ATOM 1486 N N . GLU A 1 196 ? -11.578 -11.894 9.505 1.00 98.12 196 GLU A N 1
ATOM 1487 C CA . GLU A 1 196 ? -10.512 -12.306 10.415 1.00 98.12 196 GLU A CA 1
ATOM 1488 C C . GLU A 1 196 ? -9.939 -11.151 11.255 1.00 98.12 196 GLU A C 1
ATOM 1490 O O . GLU A 1 196 ? -9.012 -11.362 12.039 1.00 98.12 196 GLU A O 1
ATOM 1495 N N . ARG A 1 197 ? -10.483 -9.932 11.117 1.00 97.62 197 ARG A N 1
ATOM 1496 C CA . ARG A 1 197 ? -10.051 -8.720 11.841 1.00 97.62 197 ARG A CA 1
ATOM 1497 C C . ARG A 1 197 ? -8.542 -8.464 11.748 1.00 97.62 197 ARG A C 1
ATOM 1499 O O . ARG A 1 197 ? -7.876 -8.192 12.749 1.00 97.62 197 ARG A O 1
ATOM 1506 N N . ARG A 1 198 ? -7.983 -8.565 10.542 1.00 98.19 198 ARG A N 1
ATOM 1507 C CA . ARG A 1 198 ? -6.550 -8.364 10.275 1.00 98.19 198 ARG A CA 1
ATOM 1508 C C . ARG A 1 198 ? -6.207 -6.891 10.060 1.00 98.19 198 ARG A C 1
ATOM 1510 O O . ARG A 1 198 ? -6.993 -6.134 9.495 1.00 98.19 198 ARG A O 1
ATOM 1517 N N . GLY A 1 199 ? -4.998 -6.502 10.466 1.00 97.69 199 GLY A N 1
ATOM 1518 C CA . GLY A 1 199 ? -4.434 -5.177 10.199 1.00 97.69 199 GLY A CA 1
ATOM 1519 C C . GLY A 1 199 ? -5.358 -4.039 10.641 1.00 97.69 199 GLY A C 1
ATOM 1520 O O . GLY A 1 199 ? -5.721 -3.931 11.813 1.00 97.69 199 GLY A O 1
ATOM 1521 N N . LEU A 1 200 ? -5.752 -3.197 9.688 1.00 98.00 200 LEU A N 1
ATOM 1522 C CA . LEU A 1 200 ? -6.674 -2.076 9.880 1.00 98.00 200 LEU A CA 1
ATOM 1523 C C . LEU A 1 200 ? -8.047 -2.510 10.418 1.00 98.00 200 LEU A C 1
ATOM 1525 O O . LEU A 1 200 ? -8.634 -1.800 11.235 1.00 98.00 200 LEU A O 1
ATOM 1529 N N . TRP A 1 201 ? -8.525 -3.691 10.017 1.00 97.94 201 TRP A N 1
ATOM 1530 C CA . TRP A 1 201 ? -9.827 -4.250 10.400 1.00 97.94 201 TRP A CA 1
ATOM 1531 C C . TRP A 1 201 ? -9.863 -4.806 11.830 1.00 97.94 201 TRP A C 1
ATOM 1533 O O . TRP A 1 201 ? -10.911 -5.230 12.307 1.00 97.94 201 TRP A O 1
ATOM 1543 N N . ALA A 1 202 ? -8.734 -4.798 12.547 1.00 97.62 202 ALA A N 1
ATOM 1544 C CA . ALA A 1 202 ? -8.700 -5.125 13.972 1.00 97.62 202 ALA A CA 1
ATOM 1545 C C . ALA A 1 202 ? -9.308 -4.023 14.856 1.00 97.62 202 ALA A C 1
ATOM 1547 O O . ALA A 1 202 ? -9.606 -4.262 16.026 1.00 97.62 202 ALA A O 1
ATOM 1548 N N . GLY A 1 203 ? -9.431 -2.800 14.340 1.00 96.81 203 GLY A N 1
ATOM 1549 C CA . GLY A 1 203 ? -9.931 -1.654 15.088 1.00 96.81 203 GLY A CA 1
ATOM 1550 C C . GLY A 1 203 ? -10.703 -0.696 14.194 1.00 96.81 203 GLY A C 1
ATOM 1551 O O . GLY A 1 203 ? -11.615 -1.104 13.491 1.00 96.81 203 GLY A O 1
ATOM 1552 N N . SER A 1 204 ? -10.373 0.593 14.241 1.00 97.31 204 SER A N 1
ATOM 1553 C CA . SER A 1 204 ? -11.054 1.592 13.416 1.00 97.31 204 SER A CA 1
ATOM 1554 C C . SER A 1 204 ? -10.078 2.536 12.739 1.00 97.31 204 SER A C 1
ATOM 1556 O O . SER A 1 204 ? -9.100 2.981 13.350 1.00 97.31 204 SER A O 1
ATOM 1558 N N . PHE A 1 205 ? -10.385 2.913 11.507 1.00 97.69 205 PHE A N 1
ATOM 1559 C CA . PHE A 1 205 ? -9.522 3.751 10.688 1.00 97.69 205 PHE A CA 1
ATOM 1560 C C . PHE A 1 205 ? -10.343 4.611 9.730 1.00 97.69 205 PHE A C 1
ATOM 1562 O O . PHE A 1 205 ? -11.502 4.326 9.451 1.00 97.69 205 PHE A O 1
ATOM 1569 N N . VAL A 1 206 ? -9.742 5.683 9.228 1.00 96.62 206 VAL A N 1
ATOM 1570 C CA . VAL A 1 206 ? -10.283 6.441 8.094 1.00 96.62 206 VAL A CA 1
ATOM 1571 C C . VAL A 1 206 ? -9.665 5.857 6.830 1.00 96.62 206 VAL A C 1
ATOM 1573 O O . VAL A 1 206 ? -8.459 5.615 6.819 1.00 96.62 206 VAL A O 1
ATOM 1576 N N . ALA A 1 207 ? -10.442 5.610 5.775 1.00 95.06 207 ALA A N 1
ATOM 1577 C CA . ALA A 1 207 ? -9.851 5.098 4.539 1.00 95.06 207 ALA A CA 1
ATOM 1578 C C . ALA A 1 207 ? -8.792 6.076 3.989 1.00 95.06 207 ALA A C 1
ATOM 1580 O O . ALA A 1 207 ? -8.958 7.292 4.132 1.00 95.06 207 ALA A O 1
ATOM 1581 N N . PRO A 1 208 ? -7.702 5.609 3.357 1.00 95.25 208 PRO A N 1
ATOM 1582 C CA . PRO A 1 208 ? -6.583 6.498 3.040 1.00 95.25 208 PRO A CA 1
ATOM 1583 C C . PRO A 1 208 ? -6.955 7.607 2.041 1.00 95.25 208 PRO A C 1
ATOM 1585 O O . PRO A 1 208 ? -6.532 8.756 2.182 1.00 95.25 208 PRO A O 1
ATOM 1588 N N . TRP A 1 209 ? -7.842 7.326 1.080 1.00 92.56 209 TRP A N 1
ATOM 1589 C CA . TRP A 1 209 ? -8.410 8.345 0.188 1.00 92.56 209 TRP A CA 1
ATOM 1590 C C . TRP A 1 209 ? -9.274 9.397 0.909 1.00 92.56 209 TRP A C 1
ATOM 1592 O O . TRP A 1 209 ? -9.347 10.535 0.446 1.00 92.56 209 TRP A O 1
ATOM 1602 N N . ASP A 1 210 ? -9.924 9.051 2.022 1.00 94.12 210 ASP A N 1
ATOM 1603 C CA . ASP A 1 210 ? -10.697 9.988 2.849 1.00 94.12 210 ASP A CA 1
ATOM 1604 C C . ASP A 1 210 ? -9.753 10.817 3.723 1.00 94.12 210 ASP A C 1
ATOM 1606 O O . ASP A 1 210 ? -9.880 12.041 3.793 1.00 94.12 210 ASP A O 1
ATOM 1610 N N . HIS A 1 211 ? -8.723 10.175 4.283 1.00 93.88 211 HIS A N 1
ATOM 1611 C CA . HIS A 1 211 ? -7.672 10.835 5.051 1.00 93.88 211 HIS A CA 1
ATOM 1612 C C . HIS A 1 211 ? -6.978 11.934 4.235 1.00 93.88 211 HIS A C 1
ATOM 1614 O O . HIS A 1 211 ? -6.862 13.068 4.704 1.00 93.88 211 HIS A O 1
ATOM 1620 N N . ARG A 1 212 ? -6.614 11.650 2.975 1.00 92.44 212 ARG A N 1
ATOM 1621 C CA . ARG A 1 212 ? -6.031 12.642 2.050 1.00 92.44 212 ARG A CA 1
ATOM 1622 C C . ARG A 1 212 ? -6.956 13.826 1.747 1.00 92.44 212 ARG A C 1
ATOM 1624 O O . ARG A 1 212 ? -6.473 14.896 1.383 1.00 92.44 212 ARG A O 1
ATOM 1631 N N . ARG A 1 213 ? -8.274 13.648 1.882 1.00 93.50 213 ARG A N 1
ATOM 1632 C CA . ARG A 1 213 ? -9.287 14.699 1.684 1.00 93.50 213 ARG A CA 1
ATOM 1633 C C . ARG A 1 213 ? -9.657 15.434 2.975 1.00 93.50 213 ARG A C 1
ATOM 1635 O O . ARG A 1 213 ? -10.368 16.432 2.912 1.00 93.50 213 ARG A O 1
ATOM 1642 N N . GLY A 1 214 ? -9.166 14.975 4.129 1.00 90.62 214 GLY A N 1
ATOM 1643 C CA . GLY A 1 214 ? -9.581 15.477 5.440 1.00 90.62 214 GLY A CA 1
ATOM 1644 C C . GLY A 1 214 ? -11.013 15.078 5.815 1.00 90.62 214 GLY A C 1
ATOM 1645 O O . GLY A 1 214 ? -11.620 15.717 6.672 1.00 90.62 214 GLY A O 1
ATOM 1646 N N . GLU A 1 215 ? -11.561 14.050 5.166 1.00 90.75 215 GLU A N 1
ATOM 1647 C CA . GLU A 1 215 ? -12.883 13.498 5.459 1.00 90.75 215 GLU A CA 1
ATOM 1648 C C . GLU A 1 215 ? -12.782 12.495 6.619 1.00 90.75 215 GLU A C 1
ATOM 1650 O O . GLU A 1 215 ? -11.785 11.787 6.763 1.00 90.75 215 GLU A O 1
ATOM 1655 N N . VAL A 1 216 ? -13.814 12.424 7.464 1.00 84.19 216 VAL A N 1
ATOM 1656 C CA . VAL A 1 216 ? -13.829 11.566 8.665 1.00 84.19 216 VAL A CA 1
ATOM 1657 C C . VAL A 1 216 ? -14.849 10.439 8.490 1.00 84.19 216 VAL A C 1
ATOM 1659 O O . VAL A 1 216 ? -15.794 10.299 9.262 1.00 84.19 216 VAL A O 1
ATOM 1662 N N . ASN A 1 217 ? -14.660 9.634 7.444 1.00 89.06 217 ASN A N 1
ATOM 1663 C CA . ASN A 1 217 ? -15.450 8.426 7.205 1.00 89.06 217 ASN A CA 1
ATOM 1664 C C . ASN A 1 217 ? -14.737 7.242 7.867 1.00 89.06 217 ASN A C 1
ATOM 1666 O O . ASN A 1 217 ? -13.746 6.726 7.349 1.00 89.06 217 ASN A O 1
ATOM 1670 N N . VAL A 1 218 ? -15.196 6.872 9.064 1.00 88.25 218 VAL A N 1
ATOM 1671 C CA . VAL A 1 218 ? -14.530 5.869 9.906 1.00 88.25 218 VAL A CA 1
ATOM 1672 C C . VAL A 1 218 ? -15.075 4.471 9.620 1.00 88.25 218 VAL A C 1
ATOM 1674 O O . VAL A 1 218 ? -16.271 4.223 9.762 1.00 88.25 218 VAL A O 1
ATOM 1677 N N . TYR A 1 219 ? -14.168 3.561 9.287 1.00 89.69 219 TYR A N 1
ATOM 1678 C CA . TYR A 1 219 ? -14.378 2.125 9.133 1.00 89.69 219 TYR A CA 1
ATOM 1679 C C . TYR A 1 219 ? -14.152 1.430 10.480 1.00 89.69 219 TYR A C 1
ATOM 1681 O O . TYR A 1 219 ? -13.364 1.913 11.302 1.00 89.69 219 TYR A O 1
ATOM 1689 N N . ARG A 1 220 ? -14.871 0.332 10.719 1.00 82.94 220 ARG A N 1
ATOM 1690 C CA . ARG A 1 220 ? -14.839 -0.490 11.936 1.00 82.94 220 ARG A CA 1
ATOM 1691 C C . ARG A 1 220 ? -14.953 -1.962 11.575 1.00 82.94 220 ARG A C 1
ATOM 1693 O O . ARG A 1 220 ? -15.513 -2.227 10.487 1.00 82.94 220 ARG A O 1
#

pLDDT: mean 77.91, std 23.94, range [31.72, 98.62]

Organism: NCBI:txid690164

Foldseek 3Di:
DDDDDDPPVPPPPPDPPDDDDDDDDDDDDDDDDDDDDDDDDDDDDDDDDPPPDPVVPCVVPPPPDPDQDDPDCPCPAPKAFWDQDWLFWIDHRPDPAIEGEFQKAFADQQFWAAALVRDIDRLRVVSSVLLCVQQVVQRMKHWDFDDADPVRHTYTQMDGPNDRSSLVSLLQVRIPGNCVGCVCVNVVSVVNCLVVCGRRNRGKGDHRVCVVVVHDPMDD

InterPro domains:
  IPR016071 Staphylococcal nuclease (SNase-like), OB-fold [PF00565] (99-202)
  IPR016071 Staphylococcal nuclease (SNase-like), OB-fold [PS50830] (84-203)
  IPR016071 Staphylococcal nuclease (SNase-like), OB-fold [SM00318] (73-203)
  IPR035437 SNase-like, OB-fold superfamily [G3DSA:2.40.50.90] (79-204)
  IPR035437 SNase-like, OB-fold superfamily [SSF50199] (83-209)

Nearest PDB structures (foldseek):
  3nqt-assembly1_A  TM=8.001E-01  e=3.032E-09  Staphylococcus aureus
  3dhq-assembly1_A  TM=7.887E-01  e=4.175E-09  Staphylococcus aureus
  1eqv-assembly1_A  TM=7.662E-01  e=6.128E-09  Staphylococcus aureus
  1eyc-assembly1_A  TM=7.334E-01  e=1.090E-08  Staphylococcus aureus
  3bdl-assembly1_A  TM=6.948E-01  e=6.963E-06  Homo sapiens

Secondary structure (DSSP, 8-state):
--PPPS-GGGTTSS-------------------------------------S-------------TT---S----SSEEE-EEEEETTEEEETT-SS-EEETTEEPPPTT--EE-TTS-EE-HHHHHHHHHHHHHHTTS-EEEEEEEE-TTS-EEEEEEETTEEHHHHHHHTTSSEE-HHHHTTTTHHHHHHHHHTT-GGGGSBEE-HHHHTTT---EE-

Solvent-accessible surface area (backbone atoms only — not comparable to full-atom values): 13375 Å² total; per-residue (Å²): 140,82,86,79,84,88,73,75,83,73,77,77,83,79,72,92,75,77,86,89,88,86,83,83,91,78,87,87,87,88,82,83,90,82,90,89,84,90,87,89,84,83,85,89,84,90,82,88,79,86,72,90,71,84,68,79,73,74,71,69,69,87,80,71,73,79,95,64,82,55,91,62,76,72,62,91,56,60,45,36,44,63,48,72,77,34,31,42,32,33,32,43,50,81,49,97,51,43,37,33,41,46,37,49,44,24,37,49,56,81,36,69,28,26,42,71,86,67,48,79,44,51,49,4,45,54,16,25,49,51,50,40,54,60,37,61,77,58,56,35,36,43,41,47,80,76,49,66,48,100,86,65,29,40,23,18,52,36,25,29,83,82,42,53,48,52,52,48,36,18,37,50,18,35,22,44,63,33,51,94,73,32,76,55,74,42,47,68,33,35,50,51,7,49,78,69,36,23,57,54,41,37,20,32,34,49,49,39,78,35,51,79,68,72,44,87,58,73,47,106